Protein AF-A0A3D4UPK6-F1 (afdb_monomer_lite)

pLDDT: mean 84.14, std 11.72, range [46.5, 98.12]

Structure (mmCIF, N/CA/C/O backbone):
data_AF-A0A3D4UPK6-F1
#
_entry.id   AF-A0A3D4UPK6-F1
#
loop_
_atom_site.group_PDB
_atom_site.id
_atom_site.type_symbol
_atom_site.label_atom_id
_atom_site.label_alt_id
_atom_site.label_comp_id
_atom_site.label_asym_id
_atom_site.label_entity_id
_atom_site.label_seq_id
_atom_site.pdbx_PDB_ins_code
_atom_site.Cartn_x
_atom_site.Cartn_y
_atom_site.Cartn_z
_atom_site.occupancy
_atom_site.B_iso_or_equiv
_atom_site.auth_seq_id
_atom_site.auth_comp_id
_atom_site.auth_asym_id
_atom_site.auth_atom_id
_atom_site.pdbx_PDB_model_num
ATOM 1 N N . THR A 1 1 ? -3.592 -9.069 14.289 1.00 54.69 1 THR A N 1
ATOM 2 C CA . THR A 1 1 ? -4.550 -10.196 14.209 1.00 54.69 1 THR A CA 1
ATOM 3 C C . THR A 1 1 ? -4.588 -11.030 15.486 1.00 54.69 1 THR A C 1
ATOM 5 O O . THR A 1 1 ? -5.631 -11.036 16.121 1.00 54.69 1 THR A O 1
ATOM 8 N N . GLU A 1 2 ? -3.478 -11.600 15.969 1.00 52.12 2 GLU A N 1
ATOM 9 C CA . GLU A 1 2 ? -3.464 -12.486 17.161 1.00 52.12 2 GLU A CA 1
ATOM 10 C C . GLU A 1 2 ? -3.964 -11.839 18.476 1.00 52.12 2 GLU A C 1
ATOM 12 O O . GLU A 1 2 ? -4.578 -12.489 19.316 1.00 52.12 2 GLU A O 1
ATOM 17 N N . ARG A 1 3 ? -3.728 -10.533 18.662 1.00 46.69 3 ARG A N 1
ATOM 18 C CA . ARG A 1 3 ? -4.204 -9.780 19.838 1.00 46.69 3 ARG A CA 1
ATOM 19 C C . ARG A 1 3 ? -5.718 -9.538 19.824 1.00 46.69 3 ARG A C 1
ATOM 21 O O . ARG A 1 3 ? -6.322 -9.527 20.887 1.00 46.69 3 ARG A O 1
ATOM 28 N N . VAL A 1 4 ? -6.309 -9.347 18.641 1.00 60.09 4 VAL A N 1
ATOM 29 C CA . VAL A 1 4 ? -7.767 -9.198 18.489 1.00 60.09 4 VAL A CA 1
ATOM 30 C C . VAL A 1 4 ? -8.439 -10.533 18.781 1.00 60.09 4 VAL A C 1
ATOM 32 O O . VAL A 1 4 ? -9.373 -10.569 19.568 1.00 60.09 4 VAL A O 1
ATOM 35 N N . ASP A 1 5 ? -7.891 -11.626 18.251 1.00 65.06 5 ASP A N 1
ATOM 36 C CA . ASP A 1 5 ? -8.425 -12.974 18.474 1.00 65.06 5 ASP A CA 1
ATOM 37 C C . ASP A 1 5 ? -8.419 -13.343 19.966 1.00 65.06 5 ASP A C 1
ATOM 39 O O . ASP A 1 5 ? -9.444 -13.744 20.501 1.00 65.06 5 ASP A O 1
ATOM 43 N N . LYS A 1 6 ? -7.332 -13.045 20.692 1.00 65.19 6 LYS A N 1
ATOM 44 C CA . LYS A 1 6 ? -7.268 -13.237 22.155 1.00 65.19 6 LYS A CA 1
ATOM 45 C C . LYS A 1 6 ? -8.287 -12.402 22.940 1.00 65.19 6 LYS A C 1
ATOM 47 O O . LYS A 1 6 ? -8.731 -12.841 23.996 1.00 65.19 6 LYS A O 1
ATOM 52 N N . LEU A 1 7 ? -8.623 -11.196 22.472 1.00 62.47 7 LEU A N 1
ATOM 53 C CA . LEU A 1 7 ? -9.615 -10.332 23.125 1.00 62.47 7 LEU A CA 1
ATOM 54 C C . LEU A 1 7 ? -11.045 -10.820 22.869 1.00 62.47 7 LEU A C 1
ATOM 56 O O . LEU A 1 7 ? -11.855 -10.819 23.794 1.00 62.47 7 LEU A O 1
ATOM 60 N N . VAL A 1 8 ? -11.333 -11.273 21.645 1.00 67.69 8 VAL A N 1
ATOM 61 C CA . VAL A 1 8 ? -12.623 -11.881 21.284 1.00 67.69 8 VAL A CA 1
ATOM 62 C C . VAL A 1 8 ? -12.829 -13.185 22.058 1.00 67.69 8 VAL A C 1
ATOM 64 O O . VAL A 1 8 ? -13.849 -13.336 22.727 1.00 67.69 8 VAL A O 1
ATOM 67 N N . ASP A 1 9 ? -11.826 -14.066 22.076 1.00 69.88 9 ASP A N 1
ATOM 68 C CA . ASP A 1 9 ? -11.877 -15.335 22.810 1.00 69.88 9 ASP A CA 1
ATOM 69 C C . ASP A 1 9 ? -12.042 -15.116 24.323 1.00 69.88 9 ASP A C 1
ATOM 71 O O . ASP A 1 9 ? -12.761 -15.857 24.993 1.00 69.88 9 ASP A O 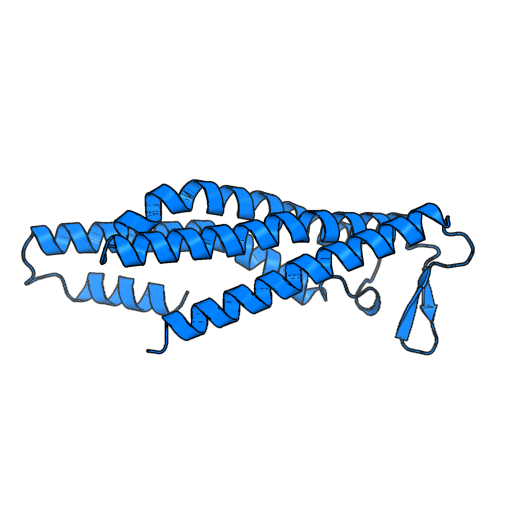1
ATOM 75 N N . ALA A 1 10 ? -11.394 -14.095 24.895 1.00 66.00 10 ALA A N 1
ATOM 76 C CA . ALA A 1 10 ? -11.549 -13.771 26.312 1.00 66.00 10 ALA A CA 1
ATOM 77 C C . ALA A 1 10 ? -12.984 -13.332 26.648 1.00 66.00 10 ALA A C 1
ATOM 79 O O . ALA A 1 10 ? -13.517 -13.763 27.668 1.00 66.00 10 ALA A O 1
ATOM 80 N N . TYR A 1 11 ? -13.623 -12.532 25.785 1.00 65.50 11 TYR A N 1
ATOM 81 C CA . TYR A 1 11 ? -15.013 -12.102 25.961 1.00 65.50 11 TYR A CA 1
ATOM 82 C C . TYR A 1 11 ? -16.003 -13.270 25.879 1.00 65.50 11 TYR A C 1
ATOM 84 O O . TYR A 1 11 ? -16.863 -13.409 26.754 1.00 65.50 11 TYR A O 1
ATOM 92 N N . GLU A 1 12 ? -15.857 -14.130 24.866 1.00 69.00 12 GLU A N 1
ATOM 93 C CA . GLU A 1 12 ? -16.731 -15.294 24.675 1.00 69.00 12 GLU A CA 1
ATOM 94 C C . GLU A 1 12 ? -16.682 -16.256 25.877 1.00 69.00 12 GLU A C 1
ATOM 96 O O . GLU A 1 12 ? -17.670 -16.929 26.165 1.00 69.00 12 GLU A O 1
ATOM 101 N N . ASN A 1 13 ? -15.575 -16.260 26.631 1.00 69.06 13 ASN A N 1
ATOM 102 C CA . ASN A 1 13 ? -15.353 -17.152 27.770 1.00 69.06 13 ASN A CA 1
ATOM 103 C C . ASN A 1 13 ? -15.544 -16.515 29.167 1.00 69.06 13 ASN A C 1
ATOM 105 O O . ASN A 1 13 ? -15.467 -17.245 30.155 1.00 69.06 13 ASN A O 1
ATOM 109 N N . SER A 1 14 ? -15.766 -15.196 29.302 1.00 63.00 14 SER A N 1
ATOM 110 C CA . SER A 1 14 ? -15.771 -14.510 30.616 1.00 63.00 14 SER A CA 1
ATOM 111 C C . SER A 1 14 ? -17.052 -13.742 30.974 1.00 63.00 14 SER A C 1
ATOM 113 O O . SER A 1 14 ? -17.065 -13.015 31.968 1.00 63.00 14 SER A O 1
ATOM 115 N N . SER A 1 15 ? -18.114 -13.825 30.168 1.00 60.31 15 SER A N 1
ATOM 116 C CA . SER A 1 15 ? -19.234 -12.869 30.230 1.00 60.31 15 SER A CA 1
ATOM 117 C C . SER A 1 15 ? -20.378 -13.207 31.203 1.00 60.31 15 SER A C 1
ATOM 119 O O . SER A 1 15 ? -21.313 -12.414 31.308 1.00 60.31 15 SER A O 1
ATOM 121 N N . GLU A 1 16 ? -20.339 -14.325 31.940 1.00 64.06 16 GLU A N 1
ATOM 122 C CA . GLU A 1 16 ? -21.508 -14.789 32.716 1.00 64.06 16 GLU A CA 1
ATOM 123 C C . GLU A 1 16 ? -21.909 -13.852 33.881 1.00 64.06 16 GLU A C 1
ATOM 125 O O . GLU A 1 16 ? -23.104 -13.628 34.082 1.00 64.06 16 GLU A O 1
ATOM 130 N N . ASP A 1 17 ? -20.949 -13.204 34.560 1.00 70.81 17 ASP A N 1
ATOM 131 C CA . ASP A 1 17 ? -21.182 -12.443 35.810 1.00 70.81 17 ASP A CA 1
ATOM 132 C C . ASP A 1 17 ? -21.171 -10.902 35.672 1.00 70.81 17 ASP A C 1
ATOM 134 O O . ASP A 1 17 ? -21.206 -10.172 36.667 1.00 70.81 17 ASP A O 1
ATOM 138 N N . LEU A 1 18 ? -21.104 -10.366 34.452 1.00 73.56 18 LEU A N 1
ATOM 139 C CA . LEU A 1 18 ? -21.010 -8.915 34.239 1.00 73.56 18 LEU A CA 1
ATOM 140 C C . LEU A 1 18 ? -22.381 -8.206 34.310 1.00 73.56 18 LEU A C 1
ATOM 142 O O . LEU A 1 18 ? -23.411 -8.818 34.031 1.00 73.56 18 LEU A O 1
ATOM 146 N N . PRO A 1 19 ? -22.438 -6.900 34.636 1.00 82.44 19 PRO A N 1
ATOM 147 C CA . PRO A 1 19 ? -23.648 -6.098 34.449 1.00 82.44 19 PRO A CA 1
ATOM 148 C C . PRO A 1 19 ? -24.067 -6.060 32.971 1.00 82.44 19 PRO A C 1
ATOM 150 O O . PRO A 1 19 ? -23.214 -5.917 32.098 1.00 82.44 19 PRO A O 1
ATOM 153 N N . GLU A 1 20 ? -25.370 -6.127 32.679 1.00 80.69 20 GLU A N 1
ATOM 154 C CA . GLU A 1 20 ? -25.903 -6.170 31.300 1.00 80.69 20 GLU A CA 1
ATOM 155 C C . GLU A 1 20 ? -25.444 -4.990 30.424 1.00 80.69 20 GLU A C 1
ATOM 157 O O . GLU A 1 20 ? -25.149 -5.163 29.245 1.00 80.69 20 GLU A O 1
ATOM 162 N N . GLU A 1 21 ? -25.302 -3.798 31.007 1.00 76.06 21 GLU A N 1
ATOM 163 C CA . GLU A 1 21 ? -24.787 -2.614 30.307 1.00 76.06 21 GLU A CA 1
ATOM 164 C C . GLU A 1 21 ? -23.318 -2.783 29.885 1.00 76.06 21 GLU A C 1
ATOM 166 O O . GLU A 1 21 ? -22.940 -2.418 28.772 1.00 76.06 21 GLU A O 1
ATOM 171 N N . LEU A 1 22 ? -22.503 -3.421 30.731 1.00 75.25 22 LEU A N 1
ATOM 172 C CA . LEU A 1 22 ? -21.110 -3.731 30.420 1.00 75.25 22 LEU A CA 1
ATOM 173 C C . LEU A 1 22 ? -21.017 -4.840 29.361 1.00 75.25 22 LEU A C 1
ATOM 175 O O . LEU A 1 22 ? -20.180 -4.763 28.466 1.00 75.25 22 LEU A O 1
ATOM 179 N N . LYS A 1 23 ? -21.908 -5.843 29.415 1.00 75.44 23 LYS A N 1
ATOM 180 C CA . LYS A 1 23 ? -21.993 -6.891 28.383 1.00 75.44 23 LYS A CA 1
ATOM 181 C C . LYS A 1 23 ? -22.325 -6.305 27.014 1.00 75.44 23 LYS A C 1
ATOM 183 O O . LYS A 1 23 ? -21.710 -6.714 26.033 1.00 75.44 23 LYS A O 1
ATOM 188 N N . ALA A 1 24 ? -23.262 -5.356 26.955 1.00 79.69 24 ALA A N 1
ATOM 189 C CA . ALA A 1 24 ? -23.647 -4.678 25.721 1.00 79.69 24 ALA A CA 1
ATOM 190 C C . ALA A 1 24 ? -22.503 -3.823 25.149 1.00 79.69 24 ALA A C 1
ATOM 192 O O . ALA A 1 24 ? -22.224 -3.904 23.956 1.00 79.69 24 ALA A O 1
ATOM 193 N N . GLN A 1 25 ? -21.797 -3.064 25.996 1.00 76.81 25 GLN A N 1
ATOM 194 C CA . GLN A 1 25 ? -20.623 -2.285 25.580 1.00 76.81 25 GLN A CA 1
ATOM 195 C C . GLN A 1 25 ? -19.494 -3.179 25.052 1.00 76.81 25 GLN A C 1
ATOM 197 O O . GLN A 1 25 ? -18.933 -2.908 23.995 1.00 76.81 25 GLN A O 1
ATOM 202 N N . MET A 1 26 ? -19.184 -4.271 25.753 1.00 75.94 26 MET A N 1
ATOM 203 C CA . MET A 1 26 ? -18.153 -5.214 25.315 1.00 75.94 26 MET A CA 1
ATOM 204 C C . MET A 1 26 ? -18.546 -5.951 24.028 1.00 75.94 26 MET A C 1
ATOM 206 O O . MET A 1 26 ? -17.685 -6.193 23.186 1.00 75.94 26 MET A O 1
ATOM 210 N N . ALA A 1 27 ? -19.830 -6.281 23.846 1.00 82.62 27 ALA A N 1
ATOM 211 C CA . ALA A 1 27 ? -20.322 -6.873 22.602 1.00 82.62 27 ALA A CA 1
ATOM 212 C C . ALA A 1 27 ? -20.092 -5.933 21.410 1.00 82.62 27 ALA A C 1
ATOM 214 O O . ALA A 1 27 ? -19.589 -6.366 20.374 1.00 82.62 27 ALA A O 1
ATOM 215 N N . ASP A 1 28 ? -20.409 -4.645 21.571 1.00 84.81 28 ASP A N 1
ATOM 216 C CA . ASP A 1 28 ? -20.205 -3.646 20.520 1.00 84.81 28 ASP A CA 1
ATOM 217 C C . ASP A 1 28 ? -18.716 -3.442 20.199 1.00 84.81 28 ASP A C 1
ATOM 219 O O . ASP A 1 28 ? -18.331 -3.413 19.031 1.00 84.81 28 ASP A O 1
ATOM 223 N N . GLN A 1 29 ? -17.852 -3.424 21.221 1.00 83.25 29 GLN A N 1
ATOM 224 C CA . GLN A 1 29 ? -16.396 -3.387 21.040 1.00 83.25 29 GLN A CA 1
ATOM 225 C C . G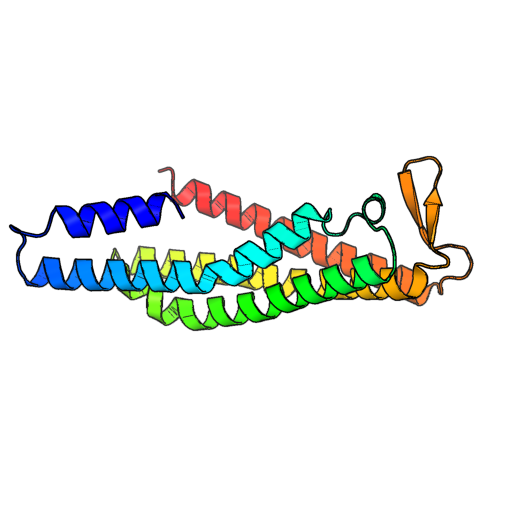LN A 1 29 ? -15.871 -4.605 20.269 1.00 83.25 29 GLN A C 1
ATOM 227 O O . GLN A 1 29 ? -15.000 -4.471 19.408 1.00 83.25 29 GLN A O 1
ATOM 232 N N . VAL A 1 30 ? -16.384 -5.801 20.566 1.00 82.94 30 VAL A N 1
ATOM 233 C CA . VAL A 1 30 ? -16.004 -7.038 19.871 1.00 82.94 30 VAL A CA 1
ATOM 234 C C . VAL A 1 30 ? -16.425 -6.998 18.404 1.00 82.94 30 VAL A C 1
ATOM 236 O O . VAL A 1 30 ? -15.621 -7.349 17.537 1.00 82.94 30 VAL A O 1
ATOM 239 N N . GLU A 1 31 ? -17.640 -6.542 18.102 1.00 88.12 31 GLU A N 1
ATOM 240 C CA . GLU A 1 31 ? -18.094 -6.382 16.717 1.00 88.12 31 GLU A CA 1
ATOM 241 C C . GLU A 1 31 ? -17.276 -5.319 15.971 1.00 88.12 31 GLU A C 1
ATOM 243 O O . GLU A 1 31 ? -16.785 -5.589 14.876 1.00 88.12 31 GLU A O 1
ATOM 248 N N . ALA A 1 32 ? -16.986 -4.176 16.596 1.00 86.44 32 ALA A N 1
ATOM 249 C CA . ALA A 1 32 ? -16.106 -3.153 16.030 1.00 86.44 32 ALA A CA 1
ATOM 250 C C . ALA A 1 32 ? -14.698 -3.698 15.705 1.00 86.44 32 ALA A C 1
ATOM 252 O O . ALA A 1 32 ? -14.142 -3.436 14.635 1.00 86.44 32 ALA A O 1
ATOM 253 N N . LEU A 1 33 ? -14.117 -4.522 16.584 1.00 83.25 33 LEU A N 1
ATOM 254 C CA . LEU A 1 33 ? -12.829 -5.175 16.326 1.00 83.25 33 LEU A CA 1
ATOM 255 C C . LEU A 1 33 ? -12.894 -6.184 15.168 1.00 83.25 33 LEU A C 1
ATOM 257 O O . LEU A 1 33 ? -11.946 -6.275 14.378 1.00 83.25 33 LEU A O 1
ATOM 261 N N . LYS A 1 34 ? -13.991 -6.943 15.051 1.00 86.62 34 LYS A N 1
ATOM 262 C CA . LYS A 1 34 ? -14.220 -7.865 13.926 1.00 86.62 34 LYS A CA 1
ATOM 263 C C . LYS A 1 34 ? -14.355 -7.104 12.609 1.00 86.62 34 LYS A C 1
ATOM 265 O O . LYS A 1 34 ? -13.761 -7.526 11.617 1.00 86.62 34 LYS A O 1
ATOM 270 N N . GLU A 1 35 ? -15.065 -5.979 12.607 1.00 90.31 35 GLU A N 1
ATOM 271 C CA . GLU A 1 35 ? -15.211 -5.102 11.443 1.00 90.31 35 GLU A CA 1
ATOM 272 C C . GLU A 1 35 ? -13.856 -4.549 10.988 1.00 90.31 35 GLU A C 1
ATOM 274 O O . GLU A 1 35 ? -13.501 -4.715 9.821 1.00 90.31 35 GLU A O 1
ATOM 279 N N . ILE A 1 36 ? -13.037 -4.013 11.906 1.00 85.69 36 ILE A N 1
ATOM 280 C CA . ILE A 1 36 ? -11.670 -3.552 11.592 1.00 85.69 36 ILE A CA 1
ATOM 281 C C . ILE A 1 36 ? -10.844 -4.681 10.978 1.00 85.69 36 ILE A C 1
ATOM 283 O O . ILE A 1 36 ? -10.190 -4.488 9.953 1.00 85.69 36 ILE A O 1
ATOM 287 N N . LYS A 1 37 ? -10.871 -5.876 11.583 1.00 84.50 37 LYS A N 1
ATOM 288 C CA . LYS A 1 37 ? -10.126 -7.035 11.071 1.00 84.50 37 LYS A CA 1
ATOM 289 C C . LYS A 1 37 ? -10.602 -7.430 9.674 1.00 84.50 37 LYS A C 1
ATOM 291 O O . LYS A 1 37 ? -9.778 -7.764 8.826 1.00 84.50 37 LYS A O 1
ATOM 296 N N . SER A 1 38 ? -11.910 -7.413 9.439 1.00 91.50 38 SER A N 1
ATOM 297 C CA . SER A 1 38 ? -12.493 -7.741 8.140 1.00 91.50 38 SER A CA 1
ATOM 298 C C . SER A 1 38 ? -12.095 -6.724 7.071 1.00 91.50 38 SER A C 1
ATOM 300 O O . SER A 1 38 ? -11.723 -7.129 5.975 1.00 91.50 38 SER A O 1
ATOM 302 N N . LEU A 1 39 ? -12.128 -5.430 7.398 1.00 91.25 39 LEU A N 1
ATOM 303 C CA . LEU A 1 39 ? -11.767 -4.336 6.492 1.00 91.25 39 LEU A CA 1
ATOM 304 C C . LEU A 1 39 ? -10.270 -4.299 6.176 1.00 91.25 39 LEU A C 1
ATOM 306 O O . LEU A 1 39 ? -9.886 -4.068 5.039 1.00 91.25 39 LEU A O 1
ATOM 310 N N . ALA A 1 40 ? -9.410 -4.561 7.161 1.00 88.94 40 ALA A N 1
ATOM 311 C CA . ALA A 1 40 ? -7.961 -4.519 6.964 1.00 88.94 40 ALA A CA 1
ATOM 312 C C . ALA A 1 40 ? -7.411 -5.744 6.210 1.00 88.94 40 ALA A C 1
ATOM 314 O O . ALA A 1 40 ? -6.319 -5.687 5.645 1.00 88.94 40 ALA A O 1
ATOM 315 N N . ARG A 1 41 ? -8.136 -6.870 6.203 1.00 92.25 41 ARG A N 1
ATOM 316 C CA . ARG A 1 41 ? -7.629 -8.146 5.678 1.00 92.25 41 ARG A CA 1
ATOM 317 C C . ARG A 1 41 ? -7.323 -8.129 4.171 1.00 92.25 41 ARG A C 1
ATOM 319 O O . ARG A 1 41 ? -6.265 -8.643 3.812 1.00 92.25 41 ARG A O 1
ATOM 326 N N . PRO A 1 42 ? -8.180 -7.596 3.279 1.00 94.88 42 PRO A N 1
ATOM 327 C CA . PRO A 1 42 ? -7.855 -7.501 1.856 1.00 94.88 42 PRO A CA 1
ATOM 328 C C . PRO A 1 42 ? -6.596 -6.664 1.597 1.00 94.88 42 PRO A C 1
ATOM 330 O O . PRO A 1 42 ? -5.716 -7.107 0.858 1.00 94.88 42 PRO A O 1
ATOM 333 N N . TYR A 1 43 ? -6.469 -5.521 2.282 1.00 93.88 43 TYR A N 1
ATOM 334 C CA . TYR A 1 43 ? -5.274 -4.678 2.235 1.00 93.88 43 TYR A CA 1
ATOM 335 C C . TYR A 1 43 ? -4.023 -5.461 2.674 1.00 93.88 43 TYR A C 1
ATOM 337 O O . TYR A 1 43 ? -3.030 -5.499 1.953 1.00 93.88 43 TYR A O 1
ATOM 345 N N . GLU A 1 44 ? -4.077 -6.149 3.822 1.00 93.88 44 GLU A N 1
ATOM 346 C CA . GLU A 1 44 ? -2.960 -6.951 4.348 1.00 93.88 44 GLU A CA 1
ATOM 347 C C . GLU A 1 44 ? -2.543 -8.066 3.374 1.00 93.88 44 GLU A C 1
ATOM 349 O O . GLU A 1 44 ? -1.353 -8.287 3.147 1.00 93.88 44 GLU A O 1
ATOM 354 N N . ILE A 1 45 ? -3.511 -8.756 2.762 1.00 96.06 45 ILE A N 1
ATOM 355 C CA . ILE A 1 45 ? -3.246 -9.799 1.761 1.00 96.06 45 ILE A CA 1
ATOM 356 C C . ILE A 1 45 ? -2.541 -9.205 0.538 1.00 96.06 45 ILE A C 1
ATOM 358 O O . ILE A 1 45 ? -1.532 -9.759 0.099 1.00 96.06 45 ILE A O 1
ATOM 362 N N . ALA A 1 46 ? -3.043 -8.089 0.002 1.00 96.88 46 ALA A N 1
ATOM 363 C CA . ALA A 1 46 ? -2.453 -7.436 -1.162 1.00 96.88 46 ALA A CA 1
ATOM 364 C C . ALA A 1 46 ? -1.035 -6.919 -0.867 1.00 96.88 46 ALA A C 1
ATOM 366 O O . ALA A 1 46 ? -0.126 -7.132 -1.669 1.00 96.88 46 ALA A O 1
ATOM 367 N N . TYR A 1 47 ? -0.821 -6.319 0.306 1.00 95.81 47 TYR A N 1
ATOM 368 C CA . TYR A 1 47 ? 0.481 -5.799 0.729 1.00 95.81 47 TYR A CA 1
ATOM 369 C C . TYR A 1 47 ? 1.509 -6.923 0.901 1.00 95.81 47 TYR A C 1
ATOM 371 O O . TYR A 1 47 ? 2.632 -6.841 0.399 1.00 95.81 47 TYR A O 1
ATOM 379 N N . ASN A 1 48 ? 1.117 -8.016 1.559 1.00 96.31 48 ASN A N 1
ATOM 380 C CA . ASN A 1 48 ? 1.978 -9.184 1.729 1.00 96.31 48 ASN A CA 1
ATOM 381 C C . ASN A 1 48 ? 2.305 -9.847 0.385 1.00 96.31 48 ASN A C 1
ATOM 383 O O . ASN A 1 48 ? 3.446 -10.238 0.160 1.00 96.31 48 ASN A O 1
ATOM 387 N N . ALA A 1 49 ? 1.338 -9.947 -0.530 1.00 97.38 49 ALA A N 1
ATOM 388 C CA . ALA A 1 49 ? 1.594 -10.464 -1.871 1.00 97.38 49 ALA A CA 1
ATOM 389 C C . ALA A 1 49 ? 2.565 -9.558 -2.648 1.00 97.38 49 ALA A C 1
ATOM 391 O O . ALA A 1 49 ? 3.509 -10.051 -3.259 1.00 97.38 49 ALA A O 1
ATOM 392 N N . PHE A 1 50 ? 2.380 -8.238 -2.577 1.00 97.25 50 PHE A N 1
ATOM 393 C CA . PHE A 1 50 ? 3.250 -7.266 -3.239 1.00 97.25 50 PHE A CA 1
ATOM 394 C C . PHE A 1 50 ? 4.692 -7.334 -2.715 1.00 97.25 50 PHE A C 1
ATOM 396 O O . PHE A 1 50 ? 5.641 -7.400 -3.496 1.00 97.25 50 PHE A O 1
ATOM 403 N N . THR A 1 51 ? 4.869 -7.393 -1.394 1.00 95.06 51 THR A N 1
ATOM 404 C CA . THR A 1 51 ? 6.194 -7.514 -0.761 1.00 95.06 51 THR A CA 1
ATOM 405 C C . THR A 1 51 ? 6.856 -8.867 -1.019 1.00 95.06 51 THR A C 1
ATOM 407 O O . THR A 1 51 ? 8.063 -8.909 -1.237 1.00 95.06 51 THR A O 1
ATOM 410 N N . GLN A 1 52 ? 6.097 -9.966 -1.087 1.00 95.62 52 GLN A N 1
ATOM 411 C CA . GLN A 1 52 ? 6.622 -11.290 -1.457 1.00 95.62 52 GLN A CA 1
ATOM 412 C C . GLN A 1 52 ? 7.145 -11.358 -2.893 1.00 95.62 52 GLN A C 1
ATOM 414 O O . GLN A 1 52 ? 8.043 -12.151 -3.174 1.00 95.62 52 GLN A O 1
ATOM 419 N N . LEU A 1 53 ? 6.605 -10.535 -3.794 1.00 94.62 53 LEU A N 1
ATOM 420 C CA . LEU A 1 53 ? 7.145 -10.389 -5.143 1.00 94.62 53 LEU A CA 1
ATOM 421 C C . LEU A 1 53 ? 8.434 -9.547 -5.164 1.00 94.62 53 LEU A C 1
ATOM 423 O O . LEU A 1 53 ? 9.154 -9.588 -6.151 1.00 94.62 53 LEU A O 1
ATOM 427 N N . GLY A 1 54 ? 8.772 -8.833 -4.085 1.00 92.38 54 GLY A N 1
ATOM 428 C CA . GLY A 1 54 ? 9.912 -7.909 -4.022 1.00 92.38 54 GLY A CA 1
ATOM 429 C C . GLY A 1 54 ? 9.523 -6.435 -4.171 1.00 92.38 54 GLY A C 1
ATOM 430 O O . GLY A 1 54 ? 10.379 -5.563 -4.279 1.00 92.38 54 GLY A O 1
ATOM 431 N N . GLY A 1 55 ? 8.224 -6.129 -4.161 1.00 93.12 55 GLY A N 1
ATOM 432 C CA . GLY A 1 55 ? 7.717 -4.763 -4.182 1.00 93.12 55 GLY A CA 1
ATOM 433 C C . GLY A 1 55 ? 8.057 -4.012 -5.471 1.00 93.12 55 GLY A C 1
ATOM 434 O O . GLY A 1 55 ? 7.681 -4.448 -6.559 1.00 93.12 55 GLY A O 1
ATOM 435 N N . LEU A 1 56 ? 8.739 -2.872 -5.345 1.00 91.25 56 LEU A N 1
ATOM 436 C CA . LEU A 1 56 ? 9.183 -2.060 -6.484 1.00 91.25 56 LEU A CA 1
ATOM 437 C C . LEU A 1 56 ? 10.578 -2.415 -7.001 1.00 91.25 56 LEU A C 1
ATOM 439 O O . LEU A 1 56 ? 10.998 -1.809 -7.978 1.00 91.25 56 LEU A O 1
ATOM 443 N N . ASP A 1 57 ? 11.292 -3.349 -6.371 1.00 89.56 57 ASP A N 1
ATOM 444 C CA . ASP A 1 57 ? 12.665 -3.673 -6.756 1.00 89.56 57 ASP A CA 1
ATOM 445 C C . ASP A 1 57 ? 12.708 -4.278 -8.174 1.00 89.56 57 ASP A C 1
ATOM 447 O O . ASP A 1 57 ? 12.237 -5.412 -8.357 1.00 89.56 57 ASP A O 1
ATOM 451 N N . PRO A 1 58 ? 13.272 -3.572 -9.175 1.00 86.88 58 PRO A N 1
ATOM 452 C CA . PRO A 1 58 ? 13.334 -4.072 -10.544 1.00 86.88 58 PRO A CA 1
ATOM 453 C C . PRO A 1 58 ? 14.139 -5.369 -10.670 1.00 86.88 58 PRO A C 1
ATOM 455 O O . PRO A 1 58 ? 13.820 -6.192 -11.525 1.00 86.88 58 PRO A O 1
ATOM 458 N N . ALA A 1 59 ? 15.113 -5.616 -9.783 1.00 86.81 59 ALA A N 1
ATOM 459 C CA . ALA A 1 59 ? 15.908 -6.846 -9.779 1.00 86.81 59 ALA A CA 1
ATOM 460 C C . ALA A 1 59 ? 15.066 -8.100 -9.479 1.00 86.81 59 ALA A C 1
ATOM 462 O O . ALA A 1 59 ? 15.464 -9.224 -9.788 1.00 86.81 59 ALA A O 1
ATOM 463 N N . THR A 1 60 ? 13.890 -7.919 -8.870 1.00 90.31 60 THR A N 1
ATOM 464 C CA . THR A 1 60 ? 12.960 -9.007 -8.530 1.00 90.31 60 THR A CA 1
ATOM 465 C C . THR A 1 60 ? 11.918 -9.269 -9.613 1.00 90.31 60 THR A C 1
ATOM 467 O O . THR A 1 60 ? 11.183 -10.258 -9.523 1.00 90.31 60 THR A O 1
ATOM 470 N N . MET A 1 61 ? 11.838 -8.397 -10.621 1.00 90.94 61 MET A N 1
ATOM 471 C CA . MET A 1 61 ? 10.840 -8.476 -11.680 1.00 90.94 61 MET A CA 1
ATOM 472 C C . MET A 1 61 ? 11.250 -9.508 -12.730 1.00 90.94 61 MET A C 1
ATOM 474 O O . MET A 1 61 ? 12.406 -9.575 -13.142 1.00 90.94 61 MET A O 1
ATOM 478 N N . LYS A 1 62 ? 10.304 -10.353 -13.146 1.00 90.38 62 LYS A N 1
ATOM 479 C CA . LYS A 1 62 ? 10.599 -11.475 -14.062 1.00 90.38 62 LYS A CA 1
ATOM 480 C C . LYS A 1 62 ? 10.263 -11.169 -15.510 1.00 90.38 62 LYS A C 1
ATOM 482 O O . LYS A 1 62 ? 11.007 -11.538 -16.415 1.00 90.3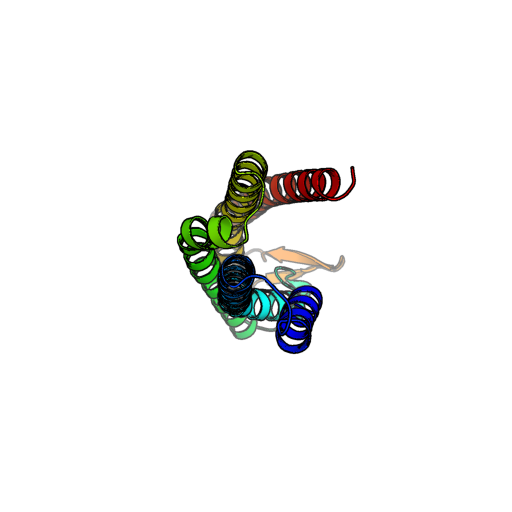8 62 LYS A O 1
ATOM 487 N N . ASP A 1 63 ? 9.105 -10.564 -15.718 1.00 90.00 63 ASP A N 1
ATOM 488 C CA . ASP A 1 63 ? 8.544 -10.265 -17.023 1.00 90.00 63 ASP A CA 1
ATOM 489 C C . ASP A 1 63 ? 7.445 -9.196 -16.905 1.00 90.00 63 ASP A C 1
ATOM 491 O O . ASP A 1 63 ? 7.064 -8.768 -15.814 1.00 90.00 63 ASP A O 1
ATOM 495 N N . GLU A 1 64 ? 6.907 -8.770 -18.048 1.00 91.69 64 GLU A N 1
ATOM 496 C CA . GLU A 1 64 ? 5.827 -7.784 -18.114 1.00 91.69 64 GLU A CA 1
ATOM 497 C C . GLU A 1 64 ? 4.555 -8.232 -17.359 1.00 91.69 64 GLU A C 1
ATOM 499 O O . GLU A 1 64 ? 3.810 -7.395 -16.840 1.00 91.69 64 GLU A O 1
ATOM 504 N N . ALA A 1 65 ? 4.293 -9.543 -17.277 1.00 94.88 65 ALA A N 1
ATOM 505 C CA . ALA A 1 65 ? 3.125 -10.078 -16.583 1.00 94.88 65 ALA A CA 1
ATOM 506 C C . ALA A 1 65 ? 3.278 -9.982 -15.057 1.00 94.88 65 ALA A C 1
ATOM 508 O O . ALA A 1 65 ? 2.308 -9.650 -14.376 1.00 94.88 65 ALA A O 1
ATOM 509 N N . ASP A 1 66 ? 4.485 -10.191 -14.525 1.00 95.69 66 ASP A N 1
ATOM 510 C CA . ASP A 1 66 ? 4.816 -9.930 -13.119 1.00 95.69 66 ASP A CA 1
ATOM 511 C C . ASP A 1 66 ? 4.638 -8.442 -12.771 1.00 95.69 66 ASP A C 1
ATOM 513 O O . ASP A 1 66 ? 4.003 -8.101 -11.771 1.00 95.69 66 ASP A O 1
ATOM 517 N N . ILE A 1 67 ? 5.092 -7.529 -13.638 1.00 94.44 67 ILE A N 1
ATOM 518 C CA . ILE A 1 67 ? 4.880 -6.087 -13.426 1.00 94.44 67 ILE A CA 1
ATOM 519 C C . ILE A 1 67 ? 3.384 -5.748 -13.447 1.00 94.44 67 ILE A C 1
ATOM 521 O O . ILE A 1 67 ? 2.908 -4.999 -12.592 1.00 94.44 67 ILE A O 1
ATOM 525 N N . GLN A 1 68 ? 2.610 -6.338 -14.365 1.00 97.06 68 GLN A N 1
ATOM 526 C CA . GLN A 1 68 ? 1.156 -6.166 -14.376 1.00 97.06 68 GLN A CA 1
ATOM 527 C C . GLN A 1 68 ? 0.507 -6.682 -13.084 1.00 97.06 68 GLN A C 1
ATOM 529 O O . GLN A 1 68 ? -0.333 -5.989 -12.513 1.00 97.06 68 GLN A O 1
ATOM 534 N N . GLN A 1 69 ? 0.922 -7.846 -12.580 1.00 97.62 69 GLN A N 1
ATOM 535 C CA . GLN A 1 69 ? 0.429 -8.373 -11.308 1.00 97.62 69 GLN A CA 1
ATOM 536 C C . GLN A 1 69 ? 0.702 -7.399 -10.150 1.00 97.62 69 GLN A C 1
ATOM 538 O O . GLN A 1 69 ? -0.163 -7.186 -9.300 1.00 97.62 69 GLN A O 1
ATOM 543 N N . ARG A 1 70 ? 1.878 -6.764 -10.118 1.00 98.12 70 ARG A N 1
ATOM 544 C CA . ARG A 1 70 ? 2.215 -5.744 -9.112 1.00 98.12 70 ARG A CA 1
ATOM 545 C C . ARG A 1 70 ? 1.345 -4.494 -9.243 1.00 98.12 70 ARG A C 1
ATOM 547 O O . ARG A 1 70 ? 0.882 -3.986 -8.225 1.00 98.12 70 ARG A O 1
ATOM 554 N N . ILE A 1 71 ? 1.064 -4.036 -10.466 1.00 97.69 71 ILE A N 1
ATOM 555 C CA . ILE A 1 71 ? 0.132 -2.922 -10.726 1.00 97.69 71 ILE A CA 1
ATOM 556 C C . ILE A 1 71 ? -1.264 -3.245 -10.179 1.00 97.69 71 ILE A C 1
ATOM 558 O O . ILE A 1 71 ? -1.890 -2.388 -9.549 1.00 97.69 71 ILE A O 1
ATOM 562 N N . ASP A 1 72 ? -1.746 -4.471 -10.383 1.00 98.00 72 ASP A N 1
ATOM 563 C CA . ASP A 1 72 ? -3.062 -4.907 -9.905 1.00 98.00 72 ASP A CA 1
ATOM 564 C C . ASP A 1 72 ? -3.111 -4.957 -8.366 1.00 98.00 72 ASP A C 1
ATOM 566 O O . ASP A 1 72 ? -4.092 -4.526 -7.750 1.00 98.00 72 ASP A O 1
ATOM 570 N N . LEU A 1 73 ? -2.026 -5.408 -7.727 1.00 98.12 73 LEU A N 1
ATOM 571 C CA . LEU A 1 73 ? -1.884 -5.401 -6.268 1.00 98.12 73 LEU A CA 1
ATOM 572 C C . LEU A 1 73 ? -1.859 -3.977 -5.702 1.00 98.12 73 LEU A C 1
ATOM 574 O O . LEU A 1 73 ? -2.600 -3.691 -4.765 1.00 98.12 73 LEU A O 1
ATOM 578 N N . VAL A 1 74 ? -1.080 -3.061 -6.287 1.00 97.38 74 VAL A N 1
ATOM 579 C CA . VAL A 1 74 ? -1.060 -1.649 -5.859 1.00 97.38 74 VAL A CA 1
ATOM 580 C C . VAL A 1 74 ? -2.424 -0.991 -6.077 1.00 97.38 74 VAL A C 1
ATOM 582 O O . VAL A 1 74 ? -2.904 -0.265 -5.212 1.00 97.38 74 VAL A O 1
ATOM 585 N N . SER A 1 75 ? -3.106 -1.297 -7.182 1.00 97.25 75 SER A N 1
ATOM 586 C CA . SER A 1 75 ? -4.466 -0.802 -7.434 1.00 97.25 75 SER A CA 1
ATOM 587 C C . SER A 1 75 ? -5.459 -1.312 -6.384 1.00 97.25 75 SER A C 1
ATOM 589 O O . SER A 1 75 ? -6.322 -0.560 -5.937 1.00 97.25 75 SER A O 1
ATOM 591 N N . THR A 1 76 ? -5.301 -2.562 -5.937 1.00 97.25 76 THR A N 1
ATOM 592 C CA . THR A 1 76 ? -6.069 -3.115 -4.814 1.00 97.25 76 THR A CA 1
ATOM 593 C C . THR A 1 76 ? -5.771 -2.345 -3.528 1.00 97.25 76 THR A C 1
ATOM 595 O O . THR A 1 76 ? -6.700 -1.911 -2.859 1.00 97.25 76 THR A O 1
ATOM 598 N N . LEU A 1 77 ? -4.497 -2.089 -3.211 1.00 96.94 77 LEU A N 1
ATOM 599 C CA . LEU A 1 77 ? -4.117 -1.310 -2.026 1.00 96.94 77 LEU A CA 1
ATOM 600 C C . LEU A 1 77 ? -4.743 0.088 -2.018 1.00 96.94 77 LEU A C 1
ATOM 602 O O . LEU A 1 77 ? -5.211 0.521 -0.970 1.00 96.94 77 LEU A O 1
ATOM 606 N N . ILE A 1 78 ? -4.798 0.767 -3.169 1.00 96.00 78 ILE A N 1
ATOM 607 C CA . ILE A 1 78 ? -5.450 2.080 -3.300 1.00 96.00 78 ILE A CA 1
ATOM 608 C C . ILE A 1 78 ? -6.931 1.973 -2.924 1.00 96.00 78 ILE A C 1
ATOM 610 O O . ILE A 1 78 ? -7.404 2.728 -2.080 1.00 96.00 78 ILE A O 1
ATOM 614 N N . VAL A 1 79 ? -7.659 1.020 -3.514 1.00 96.25 79 VAL A N 1
ATOM 615 C CA . VAL A 1 79 ? -9.097 0.843 -3.253 1.00 96.25 79 VAL A CA 1
ATOM 616 C C . VAL A 1 79 ? -9.357 0.492 -1.790 1.00 96.25 79 VAL A C 1
ATOM 618 O O . VAL A 1 79 ? -10.213 1.102 -1.151 1.00 96.25 79 VAL A O 1
ATOM 621 N N . GLU A 1 80 ? -8.607 -0.458 -1.238 1.00 9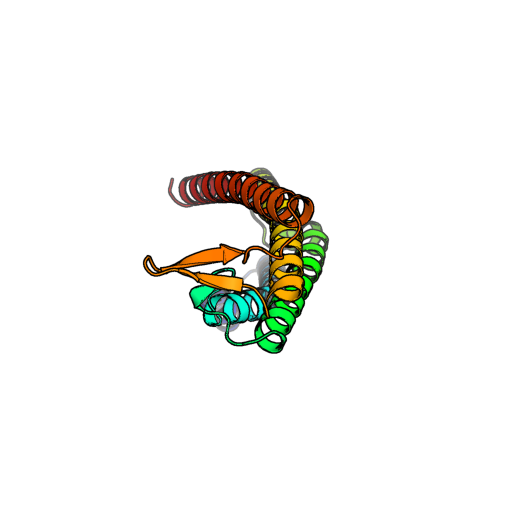5.31 80 GLU A N 1
ATOM 622 C CA . GLU A 1 80 ? -8.793 -0.893 0.146 1.00 95.31 80 GLU A CA 1
ATOM 623 C C . GLU A 1 80 ? -8.417 0.211 1.146 1.00 95.31 80 GLU A C 1
ATOM 625 O O . GLU A 1 80 ? -9.067 0.353 2.180 1.00 95.31 80 GLU A O 1
ATOM 630 N N . ASN A 1 81 ? -7.425 1.052 0.831 1.00 94.38 81 ASN A N 1
ATOM 631 C CA . ASN A 1 81 ? -7.080 2.219 1.644 1.00 94.38 81 ASN A CA 1
ATOM 632 C C . ASN A 1 81 ? -8.256 3.202 1.776 1.00 94.38 81 ASN A C 1
ATOM 634 O O . ASN A 1 81 ? -8.523 3.693 2.874 1.00 94.38 81 ASN A O 1
ATOM 638 N N . GLU A 1 82 ? -8.990 3.443 0.685 1.00 93.75 82 GLU A N 1
ATOM 639 C CA . GLU A 1 82 ? -10.184 4.297 0.692 1.00 93.75 82 GLU A CA 1
ATOM 640 C C . GLU A 1 82 ? -11.337 3.688 1.495 1.00 93.75 82 GLU A C 1
ATOM 642 O O . GLU A 1 82 ? -12.002 4.390 2.260 1.00 93.75 82 GLU A O 1
ATOM 647 N N . LEU A 1 83 ? -11.568 2.378 1.353 1.00 92.56 83 LEU A N 1
ATOM 648 C CA . LEU A 1 83 ? -12.614 1.675 2.102 1.00 92.56 83 LEU A CA 1
ATOM 649 C C . LEU A 1 83 ? -12.350 1.716 3.609 1.00 92.56 83 LEU A C 1
ATOM 651 O O . LEU A 1 83 ? -13.269 1.937 4.400 1.00 92.56 83 LEU A O 1
ATOM 655 N N . ILE A 1 84 ? -11.088 1.542 4.001 1.00 90.44 84 ILE A N 1
ATOM 656 C CA . ILE A 1 84 ? -10.653 1.642 5.392 1.00 90.44 84 ILE A CA 1
ATOM 657 C C . ILE A 1 84 ? -10.877 3.067 5.919 1.00 90.44 84 ILE A C 1
ATOM 659 O O . ILE A 1 84 ? -11.525 3.234 6.952 1.00 90.44 84 ILE A O 1
ATOM 663 N N . ASP A 1 85 ? -10.398 4.100 5.219 1.00 89.12 85 ASP A N 1
ATOM 664 C CA . ASP A 1 85 ? -10.547 5.495 5.666 1.00 89.12 85 ASP A CA 1
ATOM 665 C C . ASP A 1 85 ? -12.018 5.911 5.829 1.00 89.12 85 ASP A C 1
ATOM 667 O O . ASP A 1 85 ? -12.368 6.594 6.793 1.00 89.12 85 ASP A O 1
ATOM 671 N N . ALA A 1 86 ? -12.900 5.441 4.941 1.00 90.00 86 ALA A N 1
ATOM 672 C CA . ALA A 1 86 ? -14.331 5.724 5.014 1.00 90.00 86 ALA A CA 1
ATOM 673 C C . ALA A 1 86 ? -15.023 5.072 6.226 1.00 90.00 86 ALA A C 1
ATOM 675 O O . ALA A 1 86 ? -15.964 5.647 6.773 1.00 90.00 86 ALA A O 1
ATOM 676 N N . ALA A 1 87 ? -14.568 3.891 6.655 1.00 89.12 87 ALA A N 1
ATOM 677 C CA . ALA A 1 87 ? -15.205 3.121 7.724 1.00 89.12 87 ALA A CA 1
ATOM 678 C C . ALA A 1 87 ? -14.722 3.512 9.134 1.00 89.12 87 ALA A C 1
ATOM 680 O O . ALA A 1 87 ? -15.477 3.458 10.106 1.00 89.12 87 ALA A O 1
ATOM 681 N N . PHE A 1 88 ? -13.464 3.936 9.271 1.00 85.75 88 PHE A N 1
ATOM 682 C CA . PHE A 1 88 ? -12.848 4.215 10.573 1.00 85.75 88 PHE A CA 1
ATOM 683 C C . PHE A 1 88 ? -13.565 5.267 11.451 1.00 85.75 88 PHE A C 1
ATOM 685 O O . PHE A 1 88 ? -13.614 5.058 12.668 1.00 85.75 88 PHE A O 1
ATOM 692 N N . PRO A 1 89 ? -14.150 6.358 10.907 1.00 86.56 89 PRO A N 1
ATOM 693 C CA . PRO A 1 89 ? -14.919 7.325 11.696 1.00 86.56 89 PRO A CA 1
ATOM 694 C C . PRO A 1 89 ? -16.123 6.727 12.435 1.00 86.56 89 PRO A C 1
ATOM 696 O O . PRO A 1 89 ? -16.495 7.241 13.487 1.00 86.56 89 PRO A O 1
ATOM 699 N N . GLU A 1 90 ? -16.722 5.660 11.902 1.00 87.88 90 GLU A N 1
ATOM 700 C CA . GLU A 1 90 ? -17.860 4.968 12.515 1.00 87.88 90 GLU A CA 1
ATOM 701 C C . GLU A 1 90 ? -17.405 3.897 13.516 1.00 87.88 90 GLU A C 1
ATOM 703 O O . GLU A 1 90 ? -18.019 3.726 14.570 1.00 87.88 90 GLU A O 1
ATOM 708 N N . ILE A 1 91 ? -16.302 3.202 13.220 1.00 87.00 91 ILE A N 1
ATOM 709 C CA . ILE A 1 91 ? -15.877 2.039 14.006 1.00 87.00 91 ILE A CA 1
ATOM 710 C C . ILE A 1 91 ? -15.067 2.426 15.251 1.00 87.00 91 ILE A C 1
ATOM 712 O O . ILE A 1 91 ? -15.264 1.839 16.315 1.00 87.00 91 ILE A O 1
ATOM 716 N N . LEU A 1 92 ? -14.173 3.420 15.169 1.00 82.25 92 LEU A N 1
ATOM 717 C CA . LEU A 1 92 ? -13.302 3.773 16.302 1.00 82.25 92 LEU A CA 1
ATOM 718 C C . LEU A 1 92 ? -14.051 4.213 17.575 1.00 82.25 92 LEU A C 1
ATOM 720 O O . LEU A 1 92 ? -13.656 3.767 18.652 1.00 82.25 92 LEU A O 1
ATOM 724 N N . PRO A 1 93 ? -15.140 5.007 17.514 1.00 84.31 93 PRO A N 1
ATOM 725 C CA . PRO A 1 93 ? -15.906 5.364 18.711 1.00 84.31 93 PRO A CA 1
ATOM 726 C C . PRO A 1 93 ? -16.472 4.155 19.472 1.00 84.31 93 PRO A C 1
ATOM 728 O O . PRO A 1 93 ? -16.590 4.197 20.697 1.00 84.31 93 PRO A O 1
ATOM 731 N N . ARG A 1 94 ? -16.783 3.066 18.758 1.00 86.38 94 ARG A N 1
ATOM 732 C CA . ARG A 1 94 ? -17.356 1.830 19.318 1.00 86.38 94 ARG A CA 1
ATOM 733 C C . ARG A 1 94 ? -16.335 0.992 20.083 1.00 86.38 94 ARG A C 1
ATOM 735 O O . ARG A 1 94 ? -16.713 0.183 20.922 1.00 86.38 94 ARG A O 1
ATOM 742 N N . LEU A 1 95 ? -15.035 1.222 19.872 1.00 79.12 95 LEU A N 1
ATOM 743 C CA . LEU A 1 95 ? -13.980 0.598 20.679 1.00 79.12 95 LEU A CA 1
ATOM 744 C C . LEU A 1 95 ? -13.941 1.136 22.120 1.00 79.12 95 LEU A C 1
ATOM 746 O O . LEU A 1 95 ? -13.316 0.526 22.988 1.00 79.12 95 LEU A O 1
ATOM 750 N N . GLY A 1 96 ? -14.656 2.229 22.404 1.00 72.12 96 GLY A N 1
ATOM 751 C CA . GLY A 1 96 ? -14.683 2.874 23.710 1.00 72.12 96 GLY A CA 1
ATOM 752 C C . GLY A 1 96 ? -13.350 3.533 24.082 1.00 72.12 96 GLY A C 1
ATOM 753 O O . GLY A 1 96 ? -12.370 3.491 23.342 1.00 72.12 96 GLY A O 1
ATOM 754 N N . GLY A 1 97 ? -13.320 4.178 25.249 1.00 70.94 97 GLY A N 1
ATOM 755 C CA . GLY A 1 97 ? -12.161 4.931 25.736 1.00 70.94 97 GLY A CA 1
ATOM 756 C C . GLY A 1 97 ? -12.470 6.406 25.979 1.00 70.94 97 GLY A C 1
ATOM 757 O O . GLY A 1 97 ? -13.593 6.866 25.787 1.00 70.94 97 GLY A O 1
ATOM 758 N N . ASP A 1 98 ? -11.462 7.142 26.447 1.00 73.50 98 ASP A N 1
ATOM 759 C CA . ASP A 1 98 ? -11.543 8.597 26.579 1.00 73.50 98 ASP A CA 1
ATOM 760 C C . ASP A 1 98 ? -11.753 9.218 25.182 1.00 73.50 98 ASP A C 1
ATOM 762 O O . ASP A 1 98 ? -10.930 8.961 24.296 1.00 73.50 98 ASP A O 1
ATOM 766 N N . PRO A 1 99 ? -12.807 10.029 24.961 1.00 73.38 99 PRO A N 1
ATOM 767 C CA . PRO A 1 99 ? -13.035 10.722 23.695 1.00 73.38 99 PRO A CA 1
ATOM 768 C C . PRO A 1 99 ? -11.802 11.459 23.163 1.00 73.38 99 PRO A C 1
ATOM 770 O O . PRO A 1 99 ? -11.570 11.446 21.956 1.00 73.38 99 PRO A O 1
ATOM 773 N N . ALA A 1 100 ? -10.975 12.035 24.044 1.00 75.44 100 ALA A N 1
ATOM 774 C CA . ALA A 1 100 ? -9.743 12.712 23.641 1.00 75.44 100 ALA A CA 1
ATOM 775 C C . ALA A 1 100 ? -8.702 11.739 23.053 1.00 75.44 100 ALA A C 1
ATOM 777 O O . ALA A 1 100 ? -7.999 12.073 22.103 1.00 75.44 100 ALA A O 1
ATOM 778 N N . ASN A 1 101 ? -8.621 10.516 23.583 1.00 77.50 101 ASN A N 1
ATOM 779 C CA . ASN A 1 101 ? -7.739 9.469 23.064 1.00 77.50 101 ASN A CA 1
ATOM 780 C C . ASN A 1 101 ? -8.282 8.895 21.743 1.00 77.50 101 ASN A C 1
ATOM 782 O O . ASN A 1 101 ? -7.522 8.693 20.800 1.00 77.50 101 ASN A O 1
ATOM 786 N N . ILE A 1 102 ? -9.601 8.700 21.635 1.00 76.12 102 ILE A N 1
ATOM 787 C CA . ILE A 1 102 ? -10.248 8.248 20.390 1.00 76.12 102 ILE A CA 1
ATOM 788 C C . ILE A 1 102 ? -10.018 9.265 19.264 1.00 76.12 102 ILE A C 1
ATOM 790 O O . ILE A 1 102 ? -9.686 8.876 18.146 1.00 76.12 102 ILE A O 1
ATOM 794 N N . GLU A 1 103 ? -10.141 10.562 19.551 1.00 79.06 103 GLU A N 1
ATOM 795 C CA . GLU A 1 103 ? -9.883 11.629 18.579 1.00 79.06 103 GLU A CA 1
ATOM 796 C C . GLU A 1 103 ? -8.419 11.635 18.109 1.00 79.06 103 GLU A C 1
ATOM 798 O O . GLU A 1 103 ? -8.158 11.718 16.908 1.00 79.06 103 GLU A O 1
ATOM 803 N N . GLN A 1 104 ? -7.463 11.460 19.026 1.00 79.62 104 GLN A N 1
ATOM 804 C CA . GLN A 1 104 ? -6.042 11.343 18.679 1.00 79.62 104 GLN A CA 1
ATOM 805 C C . GLN A 1 104 ? -5.742 10.093 17.840 1.00 79.62 104 GLN A C 1
ATOM 807 O O . GLN A 1 104 ? -4.973 10.163 16.882 1.00 79.62 104 GLN A O 1
ATOM 812 N N . GLN A 1 105 ? -6.361 8.953 18.159 1.00 77.25 105 GLN A N 1
ATOM 813 C CA . GLN A 1 105 ? -6.216 7.724 17.375 1.00 77.25 105 GLN A CA 1
ATOM 814 C C . GLN A 1 105 ? -6.825 7.867 15.976 1.00 77.25 105 GLN A C 1
ATOM 816 O O . GLN A 1 105 ? -6.204 7.449 15.000 1.00 77.25 105 GLN A O 1
ATOM 821 N N . LEU A 1 106 ? -7.998 8.499 15.860 1.00 80.88 106 LEU A N 1
ATOM 822 C CA . LEU A 1 106 ? -8.628 8.834 14.579 1.00 80.88 106 LEU A CA 1
ATOM 823 C C . LEU A 1 106 ? -7.720 9.722 13.725 1.00 80.88 106 LEU A C 1
ATOM 825 O O . LEU A 1 106 ? -7.541 9.451 12.539 1.00 80.88 106 LEU A O 1
ATOM 829 N N . ASP A 1 107 ? -7.145 10.770 14.314 1.00 85.75 107 ASP A N 1
ATOM 830 C CA . ASP A 1 107 ? -6.231 11.681 13.622 1.00 85.75 107 ASP A CA 1
ATOM 831 C C . ASP A 1 107 ? -4.964 10.958 13.138 1.00 85.75 107 ASP A C 1
ATOM 833 O O . ASP A 1 107 ? -4.555 11.112 11.986 1.00 85.75 107 ASP A O 1
ATOM 837 N N . LEU A 1 108 ? -4.379 10.100 13.977 1.00 83.12 108 LEU A N 1
ATOM 838 C CA . LEU A 1 108 ? -3.207 9.313 13.607 1.00 83.12 108 LEU A CA 1
ATOM 839 C C . LEU A 1 108 ? -3.505 8.322 12.474 1.00 83.12 108 LEU A C 1
ATOM 841 O O . LEU A 1 108 ? -2.734 8.245 11.518 1.00 83.12 108 LEU A O 1
ATOM 845 N N . VAL A 1 109 ? -4.623 7.590 12.547 1.00 82.75 109 VAL A N 1
ATOM 846 C CA . VAL A 1 109 ? -5.023 6.666 11.475 1.00 82.75 109 VAL A CA 1
ATOM 847 C C . VAL A 1 109 ? -5.236 7.430 10.173 1.00 82.75 109 VAL A C 1
ATOM 849 O O . VAL A 1 109 ? -4.674 7.036 9.155 1.00 82.75 109 VAL A O 1
ATOM 852 N N . LYS A 1 110 ? -5.957 8.558 10.202 1.00 87.19 110 LYS A N 1
ATOM 853 C CA . LYS A 1 110 ? -6.159 9.409 9.019 1.00 87.19 110 LYS A CA 1
ATOM 854 C C . LYS A 1 110 ? -4.840 9.853 8.401 1.00 87.19 110 LYS A C 1
ATOM 856 O O . LYS A 1 110 ? -4.686 9.778 7.189 1.00 87.19 110 LYS A O 1
ATOM 861 N N . LYS A 1 111 ? -3.863 10.256 9.216 1.00 89.12 111 LYS A N 1
ATOM 862 C CA . LYS A 1 111 ? -2.527 10.636 8.731 1.00 89.12 111 LYS A CA 1
ATOM 863 C C . LYS A 1 111 ? -1.798 9.462 8.073 1.00 89.12 111 LYS A C 1
ATOM 865 O O . LYS A 1 111 ? -1.273 9.625 6.980 1.00 89.12 111 LYS A O 1
ATOM 870 N N . ILE A 1 112 ? -1.831 8.272 8.677 1.00 86.69 112 ILE A N 1
ATOM 871 C CA . ILE A 1 112 ? -1.235 7.051 8.098 1.00 86.69 112 ILE A CA 1
ATOM 872 C C . ILE A 1 112 ? -1.959 6.618 6.808 1.00 86.69 112 ILE A C 1
ATOM 874 O O . ILE A 1 112 ? -1.362 6.006 5.925 1.00 86.69 112 ILE A O 1
ATOM 878 N N . ARG A 1 113 ? -3.265 6.873 6.678 1.00 88.06 113 ARG A N 1
ATOM 879 C CA . ARG A 1 113 ? -4.012 6.624 5.429 1.00 88.06 113 ARG A CA 1
ATOM 880 C C . ARG A 1 113 ? -3.748 7.682 4.374 1.00 88.06 113 ARG A C 1
ATOM 882 O O . ARG A 1 113 ? -3.690 7.341 3.196 1.00 88.06 113 ARG A O 1
ATOM 889 N N . GLN A 1 114 ? -3.502 8.922 4.784 1.00 92.19 114 GLN A N 1
ATOM 890 C CA . GLN A 1 114 ? -3.089 9.976 3.871 1.00 92.19 114 GLN A CA 1
ATOM 891 C C . GLN A 1 114 ? -1.715 9.687 3.264 1.00 92.19 114 GLN A C 1
ATOM 893 O O . GLN A 1 114 ? -1.578 9.785 2.053 1.00 92.19 114 GLN A O 1
ATOM 898 N N . THR A 1 115 ? -0.733 9.233 4.050 1.00 92.44 115 THR A N 1
ATOM 899 C CA . THR A 1 115 ? 0.580 8.861 3.488 1.00 92.44 115 THR A CA 1
ATOM 900 C C . THR A 1 115 ? 0.466 7.756 2.441 1.00 92.44 115 THR A C 1
ATOM 902 O O . THR A 1 115 ? 1.149 7.796 1.424 1.00 92.44 115 THR A O 1
ATOM 905 N N . ASP A 1 116 ? -0.442 6.800 2.638 1.00 91.56 116 ASP A N 1
ATOM 906 C CA . ASP A 1 116 ? -0.727 5.769 1.637 1.00 91.56 116 ASP A CA 1
ATOM 907 C C . ASP A 1 116 ? -1.423 6.325 0.389 1.00 91.56 116 ASP A C 1
ATOM 909 O O . ASP A 1 116 ? -1.080 5.915 -0.718 1.00 91.56 116 ASP A O 1
ATOM 913 N N . ARG A 1 117 ? -2.374 7.261 0.543 1.00 92.25 117 ARG A N 1
ATOM 914 C CA . ARG A 1 117 ? -2.998 7.970 -0.592 1.00 92.25 117 ARG A CA 1
ATOM 915 C C . ARG A 1 117 ? -1.970 8.717 -1.425 1.00 92.25 117 ARG A C 1
ATOM 917 O O . ARG A 1 117 ? -2.114 8.772 -2.640 1.00 92.25 117 ARG A O 1
ATOM 924 N N . ASP A 1 118 ? -0.959 9.270 -0.769 1.00 91.94 118 ASP A N 1
ATOM 925 C CA . ASP A 1 118 ? 0.100 10.014 -1.434 1.00 91.94 118 ASP A CA 1
ATOM 926 C C . ASP A 1 118 ? 1.107 9.050 -2.087 1.00 91.94 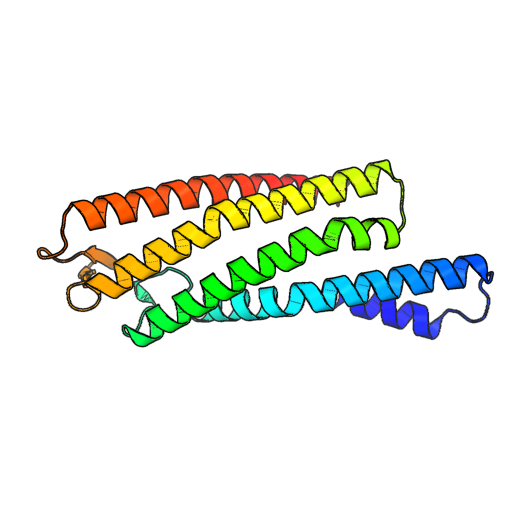118 ASP A C 1
ATOM 928 O O . ASP A 1 118 ? 1.550 9.281 -3.204 1.00 91.94 118 ASP A O 1
ATOM 932 N N . MET A 1 119 ? 1.432 7.922 -1.449 1.00 94.31 119 MET A N 1
ATOM 933 C CA . MET A 1 119 ? 2.462 6.993 -1.928 1.00 94.31 119 MET A CA 1
ATOM 934 C C . MET A 1 119 ? 1.975 6.018 -3.013 1.00 94.31 119 MET A C 1
ATOM 936 O O . MET A 1 119 ? 2.652 5.825 -4.025 1.00 94.31 119 MET A O 1
ATOM 940 N N . LEU A 1 120 ? 0.825 5.367 -2.815 1.00 95.50 120 LEU A N 1
ATOM 941 C CA . LEU A 1 120 ? 0.379 4.244 -3.653 1.00 95.50 120 LEU A CA 1
ATOM 942 C C . LEU A 1 120 ? 0.145 4.617 -5.132 1.00 95.50 120 LEU A C 1
ATOM 944 O O . LEU A 1 120 ? 0.519 3.821 -5.999 1.00 95.50 120 LEU A O 1
ATOM 948 N N . PRO A 1 121 ? -0.414 5.794 -5.481 1.00 96.06 121 PRO A N 1
ATOM 949 C CA . PRO A 1 121 ? -0.522 6.207 -6.878 1.00 96.06 121 PRO A CA 1
ATOM 950 C C . PRO A 1 121 ? 0.844 6.339 -7.554 1.00 96.06 121 PRO A C 1
ATOM 952 O O . PRO A 1 121 ? 1.012 5.882 -8.679 1.00 96.06 121 PRO A O 1
ATOM 955 N N . HIS A 1 122 ? 1.846 6.881 -6.859 1.00 96.62 122 HIS A N 1
ATOM 956 C CA . HIS A 1 122 ? 3.198 7.012 -7.404 1.00 96.62 122 HIS A CA 1
ATOM 957 C C . HIS A 1 122 ? 3.887 5.655 -7.568 1.00 96.62 122 HIS A C 1
ATOM 959 O O . HIS A 1 122 ? 4.507 5.413 -8.600 1.00 96.62 122 HIS A O 1
ATOM 965 N N . MET A 1 123 ? 3.685 4.724 -6.628 1.00 96.19 123 MET A N 1
ATOM 966 C CA . MET A 1 123 ? 4.130 3.333 -6.793 1.00 96.19 123 MET A CA 1
ATOM 967 C C . MET A 1 123 ? 3.552 2.703 -8.063 1.00 96.19 123 MET A C 1
ATOM 969 O O . MET A 1 123 ? 4.247 1.993 -8.789 1.00 96.19 123 MET A O 1
ATOM 973 N N . ARG A 1 124 ? 2.269 2.960 -8.336 1.00 96.94 124 ARG A N 1
ATOM 974 C CA . ARG A 1 124 ? 1.596 2.458 -9.533 1.00 96.94 124 ARG A CA 1
ATOM 975 C C . ARG A 1 124 ? 2.202 3.052 -10.803 1.00 96.94 124 ARG A C 1
ATOM 977 O O . ARG A 1 124 ? 2.465 2.295 -11.731 1.00 96.94 124 ARG A O 1
ATOM 984 N N . GLU A 1 125 ? 2.435 4.362 -10.848 1.00 96.44 125 GLU A N 1
ATOM 985 C CA . GLU A 1 125 ? 3.020 5.016 -12.028 1.00 96.44 125 GLU A CA 1
ATOM 986 C C . GLU A 1 125 ? 4.461 4.562 -12.294 1.00 96.44 125 GLU A C 1
ATOM 988 O O . GLU A 1 125 ? 4.804 4.262 -13.437 1.00 96.44 125 GLU A O 1
ATOM 993 N N . VAL A 1 126 ? 5.273 4.373 -11.247 1.00 94.06 126 VAL A N 1
ATOM 994 C CA . VAL A 1 126 ? 6.605 3.752 -11.362 1.00 94.06 126 VAL A CA 1
ATOM 995 C C . VAL A 1 126 ? 6.512 2.394 -12.063 1.00 94.06 126 VAL A C 1
ATOM 997 O O . VAL A 1 126 ? 7.221 2.148 -13.039 1.00 94.06 126 VAL A O 1
ATOM 1000 N N . LEU A 1 127 ? 5.595 1.525 -11.628 1.00 94.62 127 LEU A N 1
ATOM 1001 C CA . LEU A 1 127 ? 5.395 0.215 -12.254 1.00 94.62 127 LEU A CA 1
ATOM 1002 C C . LEU A 1 127 ? 4.886 0.319 -13.697 1.00 94.62 127 LEU A C 1
ATOM 1004 O O . LEU A 1 127 ? 5.264 -0.501 -14.530 1.00 94.62 127 LEU A O 1
ATOM 1008 N N . VAL A 1 128 ? 4.049 1.308 -14.020 1.00 95.19 128 VAL A N 1
ATOM 1009 C CA . VAL A 1 128 ? 3.577 1.545 -15.395 1.00 95.19 128 VAL A CA 1
ATOM 1010 C C . VAL A 1 128 ? 4.741 1.922 -16.314 1.00 95.19 128 VAL A C 1
ATOM 1012 O O . VAL A 1 128 ? 4.836 1.375 -17.415 1.00 95.19 128 VAL A O 1
ATOM 1015 N N . ILE A 1 129 ? 5.647 2.794 -15.863 1.00 92.50 129 ILE A N 1
ATOM 1016 C CA . ILE A 1 129 ? 6.843 3.177 -16.626 1.00 92.50 129 ILE A CA 1
ATOM 1017 C C . ILE A 1 129 ? 7.777 1.973 -16.795 1.00 92.50 129 ILE A C 1
ATOM 1019 O O . ILE A 1 129 ? 8.207 1.682 -17.912 1.00 92.50 129 ILE A O 1
ATOM 1023 N N . LEU A 1 130 ? 8.027 1.216 -15.720 1.00 91.12 130 LEU A N 1
ATOM 1024 C CA . LEU A 1 130 ? 8.831 -0.011 -15.779 1.00 91.12 130 LEU A CA 1
ATOM 1025 C C . LEU A 1 130 ? 8.235 -1.030 -16.754 1.00 91.12 130 LEU A C 1
ATOM 1027 O O . LEU A 1 130 ? 8.955 -1.611 -17.560 1.00 91.12 130 LEU A O 1
ATOM 1031 N N . LYS A 1 131 ? 6.910 -1.206 -16.742 1.00 92.44 131 LYS A N 1
ATOM 1032 C CA . LYS A 1 131 ? 6.208 -2.093 -17.674 1.00 92.44 131 LYS A CA 1
ATOM 1033 C C . LYS A 1 131 ? 6.388 -1.646 -19.125 1.00 92.44 131 LYS A C 1
ATOM 1035 O O . LYS A 1 131 ? 6.674 -2.473 -19.986 1.00 92.44 131 LYS A O 1
ATOM 1040 N N . LYS A 1 132 ? 6.214 -0.346 -19.393 1.00 91.12 132 LYS A N 1
ATOM 1041 C CA . LYS A 1 132 ? 6.322 0.255 -20.734 1.00 91.12 132 LYS A CA 1
ATOM 1042 C C . LYS A 1 132 ? 7.690 -0.008 -21.366 1.00 91.12 132 LYS A C 1
ATOM 1044 O O . LYS A 1 132 ? 7.757 -0.256 -22.567 1.00 91.12 132 LYS A O 1
ATOM 1049 N N . HIS A 1 133 ? 8.744 0.013 -20.552 1.00 89.44 133 HIS A N 1
ATOM 1050 C CA . HIS A 1 133 ? 10.132 -0.072 -21.010 1.00 89.44 133 HIS A CA 1
ATOM 1051 C C . HIS A 1 133 ? 10.822 -1.397 -20.696 1.00 89.44 133 HIS A C 1
ATOM 1053 O O . HIS A 1 133 ? 11.994 -1.556 -21.016 1.00 89.44 133 HIS A O 1
ATOM 1059 N N . TRP A 1 134 ? 10.101 -2.382 -20.154 1.00 85.25 134 TRP A N 1
ATOM 1060 C CA . TRP A 1 134 ? 10.679 -3.645 -19.689 1.00 85.25 134 TRP A CA 1
ATOM 1061 C C . TRP A 1 134 ? 11.574 -4.336 -20.726 1.00 85.25 134 TRP A C 1
ATOM 1063 O O . TRP A 1 134 ? 12.661 -4.799 -20.403 1.00 85.25 134 TRP A O 1
ATOM 1073 N N . ALA A 1 135 ? 11.143 -4.371 -21.991 1.00 78.88 135 ALA A N 1
ATOM 1074 C CA . ALA A 1 135 ? 11.872 -5.042 -23.069 1.00 78.88 135 ALA A CA 1
ATOM 1075 C C . ALA A 1 135 ? 13.218 -4.385 -23.436 1.00 78.88 135 ALA A C 1
ATOM 1077 O O . ALA A 1 135 ? 14.011 -5.003 -24.144 1.00 78.88 135 ALA A O 1
ATOM 1078 N N . ILE A 1 136 ? 13.449 -3.145 -22.998 1.00 77.31 136 ILE A N 1
ATOM 1079 C CA . ILE A 1 136 ? 14.653 -2.349 -23.277 1.00 77.31 136 ILE A CA 1
ATOM 1080 C C . ILE A 1 136 ? 15.371 -1.902 -21.996 1.00 77.31 136 ILE A C 1
ATOM 1082 O O . ILE A 1 136 ? 16.329 -1.136 -22.062 1.00 77.31 136 ILE A O 1
ATOM 1086 N N . SER A 1 137 ? 14.914 -2.360 -20.832 1.00 72.81 137 SER A N 1
ATOM 1087 C CA . SER A 1 137 ? 15.572 -2.141 -19.548 1.00 72.81 137 SER A CA 1
ATOM 1088 C C . SER A 1 137 ? 16.547 -3.277 -19.257 1.00 72.81 137 SER A C 1
ATOM 1090 O O . SER A 1 137 ? 16.248 -4.444 -19.507 1.00 72.81 137 SER A O 1
ATOM 1092 N N . GLU A 1 138 ? 17.705 -2.944 -18.691 1.00 67.12 138 GLU A N 1
ATOM 1093 C CA . GLU A 1 138 ? 18.732 -3.921 -18.334 1.00 67.12 138 GLU A CA 1
ATOM 1094 C C . GLU A 1 138 ? 19.217 -3.686 -16.899 1.00 67.12 138 GLU A C 1
ATOM 1096 O O . GLU A 1 138 ? 19.283 -2.556 -16.406 1.00 67.12 138 GLU A O 1
ATOM 1101 N N . MET A 1 139 ? 19.568 -4.777 -16.219 1.00 66.06 139 MET A N 1
ATOM 1102 C CA . MET A 1 139 ? 20.326 -4.712 -14.972 1.00 66.06 139 MET A CA 1
ATOM 1103 C C . MET A 1 139 ? 21.800 -4.503 -15.322 1.00 66.06 139 MET A C 1
ATOM 1105 O O . MET A 1 139 ? 22.378 -5.303 -16.060 1.00 66.06 139 MET A O 1
ATOM 1109 N N . GLY A 1 140 ? 22.400 -3.424 -14.817 1.00 60.34 140 GLY A N 1
ATOM 1110 C CA . GLY A 1 140 ? 23.826 -3.152 -14.989 1.00 60.34 140 GLY A CA 1
ATOM 1111 C C . GLY A 1 140 ? 24.713 -4.068 -14.137 1.00 60.34 140 GLY A C 1
ATOM 1112 O O . GLY A 1 140 ? 24.231 -4.789 -13.268 1.00 60.34 140 GLY A O 1
ATOM 1113 N N . GLU A 1 141 ? 26.031 -4.004 -14.354 1.00 62.97 141 GLU A N 1
ATOM 1114 C CA . GLU A 1 141 ? 27.027 -4.839 -13.649 1.00 62.97 141 GLU A CA 1
ATOM 1115 C C . GLU A 1 141 ? 27.061 -4.629 -12.117 1.00 62.97 141 GLU A C 1
ATOM 1117 O O . GLU A 1 141 ? 27.541 -5.503 -11.399 1.00 62.97 141 GLU A O 1
ATOM 1122 N N . ASP A 1 142 ? 26.516 -3.513 -11.620 1.00 70.50 142 ASP A N 1
ATOM 1123 C CA . ASP A 1 142 ? 26.487 -3.136 -10.197 1.00 70.50 142 ASP A CA 1
ATOM 1124 C C . ASP A 1 142 ? 25.132 -3.425 -9.508 1.00 70.50 142 ASP A C 1
ATOM 1126 O O . ASP A 1 142 ? 24.794 -2.775 -8.519 1.00 70.50 142 ASP A O 1
ATOM 1130 N N . ASP A 1 143 ? 24.309 -4.329 -10.056 1.00 60.97 143 ASP A N 1
ATOM 1131 C CA . ASP A 1 143 ? 22.914 -4.568 -9.627 1.00 60.97 143 ASP A CA 1
ATOM 1132 C C . ASP A 1 143 ? 22.036 -3.295 -9.653 1.00 60.97 143 ASP A C 1
ATOM 1134 O O . ASP A 1 143 ? 20.967 -3.218 -9.045 1.00 60.97 143 ASP A O 1
ATOM 1138 N N . MET A 1 144 ? 22.481 -2.276 -10.387 1.00 61.44 144 MET A N 1
ATOM 1139 C CA . MET A 1 144 ? 21.769 -1.022 -10.585 1.00 61.44 144 MET A CA 1
ATOM 1140 C C . MET A 1 144 ? 20.848 -1.157 -11.797 1.00 61.44 144 MET A C 1
ATOM 1142 O O . MET A 1 144 ? 21.281 -1.539 -12.887 1.00 61.44 144 MET A O 1
ATOM 1146 N N . PHE A 1 145 ? 19.570 -0.836 -11.607 1.00 67.81 145 PHE A N 1
ATOM 1147 C CA . PHE A 1 145 ? 18.610 -0.775 -12.701 1.00 67.81 145 PHE A CA 1
ATOM 1148 C C . PHE A 1 145 ? 18.886 0.453 -13.572 1.00 67.81 145 PHE A C 1
ATOM 1150 O O . PHE A 1 145 ? 18.912 1.578 -13.066 1.00 67.81 145 PHE A O 1
ATOM 1157 N N . TYR A 1 146 ? 19.043 0.241 -14.879 1.00 69.44 146 TYR A N 1
ATOM 1158 C CA . TYR A 1 146 ? 19.148 1.322 -15.851 1.00 69.44 146 TYR A CA 1
ATOM 1159 C C . TYR A 1 146 ? 18.075 1.172 -16.926 1.00 69.44 146 TYR A C 1
ATOM 1161 O O . TYR A 1 146 ? 17.846 0.098 -17.488 1.00 69.44 146 TYR A O 1
ATOM 1169 N N . PHE A 1 147 ? 17.433 2.290 -17.249 1.00 74.00 147 PHE A N 1
ATOM 1170 C CA . PHE A 1 147 ? 16.695 2.403 -18.496 1.00 74.00 147 PHE A CA 1
ATOM 1171 C C . PHE A 1 147 ? 17.691 2.350 -19.662 1.00 74.00 147 PHE A C 1
ATOM 1173 O O . PHE A 1 147 ? 18.712 3.041 -19.635 1.00 74.00 147 PHE A O 1
ATOM 1180 N N . GLY A 1 148 ? 17.426 1.507 -20.663 1.00 70.06 148 GLY A N 1
ATOM 1181 C CA . GLY A 1 148 ? 18.260 1.440 -21.860 1.00 70.06 148 GLY A CA 1
ATOM 1182 C C . GLY A 1 148 ? 18.205 2.731 -22.679 1.00 70.06 148 GLY A C 1
ATOM 1183 O O . GLY A 1 148 ? 17.330 3.575 -22.494 1.00 70.06 148 GLY A O 1
ATOM 1184 N N . TYR A 1 149 ? 19.133 2.866 -23.630 1.00 66.12 149 TYR A N 1
ATOM 1185 C CA . TYR A 1 149 ? 19.324 4.082 -24.436 1.00 66.12 149 TYR A CA 1
ATOM 1186 C C . TYR A 1 149 ? 18.099 4.531 -25.256 1.00 66.12 149 TYR A C 1
ATOM 1188 O O . TYR A 1 149 ? 18.070 5.673 -25.707 1.00 66.12 149 TYR A O 1
ATOM 1196 N N . ASP A 1 150 ? 17.112 3.655 -25.455 1.00 79.50 150 ASP A N 1
ATOM 1197 C CA . ASP A 1 150 ? 15.910 3.932 -26.249 1.00 79.50 150 ASP A CA 1
ATOM 1198 C C . ASP A 1 150 ? 14.716 4.432 -25.407 1.00 79.50 150 ASP A C 1
ATOM 1200 O O . ASP A 1 150 ? 13.640 4.689 -25.954 1.00 79.50 150 ASP A O 1
ATOM 1204 N N . VAL A 1 151 ? 14.877 4.581 -24.086 1.00 82.38 151 VAL A N 1
ATOM 1205 C CA . VAL A 1 151 ? 13.839 5.147 -23.214 1.00 82.38 151 VAL A CA 1
ATOM 1206 C C . VAL A 1 151 ? 13.818 6.675 -23.356 1.00 82.38 151 VAL A C 1
ATOM 1208 O O . VAL A 1 151 ? 14.860 7.307 -23.194 1.00 82.38 151 VAL A O 1
ATOM 1211 N N . PRO A 1 152 ? 12.659 7.301 -23.644 1.00 88.75 152 PRO A N 1
ATOM 1212 C CA . PRO A 1 152 ? 12.557 8.755 -23.729 1.00 88.75 152 PRO A CA 1
ATOM 1213 C C . PRO A 1 152 ? 12.926 9.442 -22.409 1.00 88.75 152 PRO A C 1
ATOM 1215 O O . PRO A 1 152 ? 12.433 9.037 -21.357 1.00 88.75 152 PRO A O 1
ATOM 1218 N N . ASP A 1 153 ? 13.695 10.534 -22.478 1.00 88.06 153 ASP A N 1
ATOM 1219 C CA . ASP A 1 153 ? 14.088 11.336 -21.305 1.00 88.06 153 ASP A CA 1
ATOM 1220 C C . ASP A 1 153 ? 12.878 11.743 -20.441 1.00 88.06 153 ASP A C 1
ATOM 1222 O O . ASP A 1 153 ? 12.951 11.689 -19.218 1.00 88.06 153 ASP A O 1
ATOM 1226 N N . GLU A 1 154 ? 11.737 12.059 -21.066 1.00 90.56 154 GLU A N 1
ATOM 1227 C CA . GLU A 1 154 ? 10.480 12.400 -20.378 1.00 90.56 154 GLU A CA 1
ATOM 1228 C C . GLU A 1 154 ? 10.000 11.280 -19.438 1.00 90.56 154 GLU A C 1
ATOM 1230 O O . GLU A 1 154 ? 9.585 11.549 -18.315 1.00 90.56 154 GLU A O 1
ATOM 1235 N N . ASP A 1 155 ? 10.091 10.013 -19.855 1.00 89.94 155 ASP A N 1
ATOM 1236 C CA . ASP A 1 155 ? 9.677 8.887 -19.010 1.00 89.94 155 ASP A CA 1
ATOM 1237 C C . ASP A 1 155 ? 10.678 8.643 -17.863 1.00 89.94 155 ASP A C 1
ATOM 1239 O O . ASP A 1 155 ? 10.281 8.207 -16.781 1.00 89.94 155 ASP A O 1
ATOM 1243 N N . ILE A 1 156 ? 11.967 8.937 -18.075 1.00 88.56 156 ILE A N 1
ATOM 1244 C CA . ILE A 1 156 ? 13.007 8.851 -17.035 1.00 88.56 156 ILE A CA 1
ATOM 1245 C C . ILE A 1 156 ? 12.799 9.952 -15.988 1.00 88.56 156 ILE A C 1
ATOM 1247 O O . ILE A 1 156 ? 12.879 9.690 -14.787 1.00 88.56 156 ILE A O 1
ATOM 1251 N N . GLU A 1 157 ? 12.516 11.180 -16.427 1.00 91.50 157 GLU A N 1
ATOM 1252 C CA . GLU A 1 157 ? 12.186 12.304 -15.548 1.00 91.50 157 GLU A CA 1
ATOM 1253 C C . GLU A 1 157 ? 10.934 12.001 -14.715 1.00 91.50 157 GLU A C 1
ATOM 1255 O O . GLU A 1 157 ? 10.983 12.122 -13.490 1.00 91.50 157 GLU A O 1
ATOM 1260 N N . LEU A 1 158 ? 9.863 11.506 -15.346 1.00 92.69 158 LEU A N 1
ATOM 1261 C CA . LEU A 1 158 ? 8.633 11.098 -14.656 1.00 92.69 158 LEU A CA 1
ATOM 1262 C C . LEU A 1 158 ? 8.870 9.971 -13.642 1.00 92.69 158 LEU A C 1
ATOM 1264 O O . LEU A 1 158 ? 8.331 10.004 -12.535 1.00 92.69 158 LEU A O 1
ATOM 1268 N N . TYR A 1 159 ? 9.692 8.976 -13.990 1.00 91.38 159 TYR A N 1
ATOM 1269 C CA . TYR A 1 159 ? 10.067 7.914 -13.058 1.00 91.38 159 TYR A CA 1
ATOM 1270 C C . TYR A 1 159 ? 10.742 8.492 -11.809 1.00 91.38 159 TYR A C 1
ATOM 1272 O O . TYR A 1 159 ? 10.343 8.176 -10.686 1.00 91.38 159 TYR A O 1
ATOM 1280 N N . ASN A 1 160 ? 11.738 9.362 -11.998 1.00 90.31 160 ASN A N 1
ATOM 1281 C CA . ASN A 1 160 ? 12.472 9.973 -10.894 1.00 90.31 160 ASN A CA 1
ATOM 1282 C C . ASN A 1 160 ? 11.566 10.862 -10.032 1.00 90.31 160 ASN A C 1
ATOM 1284 O O . ASN A 1 160 ? 11.626 10.769 -8.808 1.00 90.31 160 ASN A O 1
ATOM 1288 N N . GLU A 1 161 ? 10.681 11.651 -10.647 1.00 94.31 161 GLU A N 1
ATOM 1289 C CA . GLU A 1 161 ? 9.698 12.474 -9.935 1.00 94.31 161 GLU A CA 1
ATOM 1290 C C . GLU A 1 161 ? 8.806 11.616 -9.024 1.00 94.31 161 GLU A C 1
ATOM 1292 O O . GLU A 1 161 ? 8.627 11.922 -7.843 1.00 94.31 161 GLU A O 1
ATOM 1297 N N . HIS A 1 162 ? 8.283 10.496 -9.529 1.00 95.31 162 HIS A N 1
ATOM 1298 C CA . HIS A 1 162 ? 7.454 9.607 -8.719 1.00 95.31 162 HIS A CA 1
ATOM 1299 C C . HIS A 1 162 ? 8.228 8.939 -7.578 1.00 95.31 162 HIS A C 1
ATOM 1301 O O . HIS A 1 162 ? 7.690 8.825 -6.474 1.00 95.31 162 HIS A O 1
ATOM 1307 N N . ILE A 1 163 ? 9.490 8.554 -7.793 1.00 91.88 163 ILE A N 1
ATOM 1308 C CA . ILE A 1 163 ? 10.358 8.039 -6.723 1.00 91.88 163 ILE A CA 1
ATOM 1309 C C . ILE A 1 163 ? 10.604 9.110 -5.649 1.00 91.88 163 ILE A C 1
ATOM 1311 O O . ILE A 1 163 ? 10.544 8.812 -4.454 1.00 91.88 163 ILE A O 1
ATOM 1315 N N . GLU A 1 164 ? 10.842 10.365 -6.034 1.00 92.81 164 GLU A N 1
ATOM 1316 C CA . GLU A 1 164 ? 11.015 11.471 -5.086 1.00 92.81 164 GLU A CA 1
ATOM 1317 C C . GLU A 1 164 ? 9.754 11.713 -4.247 1.00 92.81 164 GLU A C 1
ATOM 1319 O O . GLU A 1 164 ? 9.837 11.793 -3.017 1.00 92.81 164 GLU A O 1
ATOM 1324 N N . LEU A 1 165 ? 8.581 11.760 -4.882 1.00 92.50 165 LEU A N 1
ATOM 1325 C CA . LEU A 1 165 ? 7.299 11.939 -4.193 1.00 92.50 165 LEU A CA 1
ATOM 1326 C C . LEU A 1 165 ? 7.007 10.786 -3.223 1.00 92.50 165 LEU A C 1
ATOM 1328 O O . LEU A 1 165 ? 6.580 11.016 -2.088 1.00 92.50 165 LEU A O 1
ATOM 1332 N N . MET A 1 166 ? 7.315 9.551 -3.622 1.00 93.38 166 MET A N 1
ATOM 1333 C CA . MET A 1 166 ? 7.237 8.395 -2.732 1.00 93.38 166 MET A CA 1
ATOM 1334 C C . MET A 1 166 ? 8.156 8.525 -1.516 1.00 93.38 166 MET A C 1
ATOM 1336 O O . MET A 1 166 ? 7.733 8.227 -0.400 1.00 93.38 166 MET A O 1
ATOM 1340 N N . ASN A 1 167 ? 9.397 8.981 -1.703 1.00 90.62 167 ASN A N 1
ATOM 1341 C CA . ASN A 1 167 ? 10.343 9.156 -0.600 1.00 90.62 167 ASN A CA 1
ATOM 1342 C C . ASN A 1 167 ? 9.844 10.195 0.415 1.00 90.62 167 ASN A C 1
ATOM 1344 O O . ASN A 1 167 ? 10.004 10.004 1.621 1.00 90.62 167 ASN A O 1
ATOM 1348 N N . VAL A 1 168 ? 9.191 11.266 -0.050 1.00 92.12 168 VAL A N 1
ATOM 1349 C CA . VAL A 1 168 ? 8.546 12.253 0.830 1.00 92.12 168 VAL A CA 1
ATOM 1350 C C . VAL A 1 168 ? 7.442 11.607 1.669 1.00 92.12 168 VAL A C 1
ATOM 1352 O O . VAL A 1 168 ? 7.433 11.770 2.892 1.00 92.12 168 VAL A O 1
ATOM 1355 N N . ALA A 1 169 ? 6.552 10.834 1.042 1.00 89.19 169 ALA A N 1
ATOM 1356 C CA . ALA A 1 169 ? 5.477 10.136 1.747 1.00 89.19 169 ALA A CA 1
ATOM 1357 C C . ALA A 1 169 ? 6.015 9.091 2.746 1.00 89.19 169 ALA A C 1
ATOM 1359 O O . ALA A 1 169 ? 5.538 9.013 3.880 1.00 89.19 169 ALA A O 1
ATOM 1360 N N . ALA A 1 170 ? 7.058 8.345 2.371 1.00 88.88 170 ALA A N 1
ATOM 1361 C CA . ALA A 1 170 ? 7.694 7.343 3.223 1.00 88.88 170 ALA A CA 1
ATOM 1362 C C . ALA A 1 170 ? 8.331 7.957 4.484 1.00 88.88 170 ALA A C 1
ATOM 1364 O O . ALA A 1 170 ? 8.179 7.413 5.580 1.00 88.88 170 ALA A O 1
ATOM 1365 N N . MET A 1 171 ? 8.988 9.118 4.362 1.00 90.56 171 MET A N 1
ATOM 1366 C CA . MET A 1 171 ? 9.535 9.842 5.518 1.00 90.56 171 MET A CA 1
ATOM 1367 C C . MET A 1 171 ? 8.439 10.281 6.496 1.00 90.56 171 MET A C 1
ATOM 1369 O O . MET A 1 171 ? 8.612 10.173 7.715 1.00 90.56 171 MET A O 1
ATOM 1373 N N . GLU A 1 172 ? 7.302 10.760 5.984 1.00 91.25 172 GLU A N 1
ATOM 1374 C CA . GLU A 1 172 ? 6.163 11.119 6.831 1.00 91.25 172 GLU A CA 1
ATOM 1375 C C . GLU A 1 172 ? 5.569 9.878 7.511 1.00 91.25 172 GLU A C 1
ATOM 1377 O O . GLU A 1 172 ? 5.279 9.909 8.708 1.00 91.25 172 GLU A O 1
ATOM 1382 N N . GLN A 1 173 ? 5.477 8.753 6.802 1.00 86.69 173 GLN A N 1
ATOM 1383 C CA . GLN A 1 173 ? 5.000 7.493 7.370 1.00 86.69 173 GLN A CA 1
ATOM 1384 C C . GLN A 1 173 ? 5.916 6.985 8.498 1.00 86.69 173 GL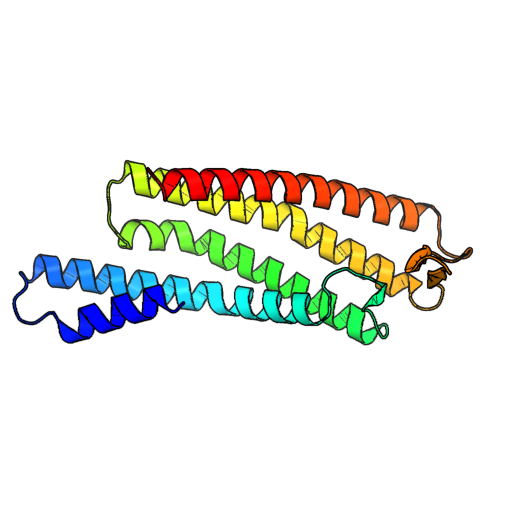N A C 1
ATOM 1386 O O . GLN A 1 173 ? 5.419 6.593 9.556 1.00 86.69 173 GLN A O 1
ATOM 1391 N N . GLU A 1 174 ? 7.241 7.078 8.347 1.00 89.25 174 GLU A N 1
ATOM 1392 C CA . GLU A 1 174 ? 8.206 6.761 9.413 1.00 89.25 174 GLU A CA 1
ATOM 1393 C C . GLU A 1 174 ? 8.036 7.693 10.629 1.00 89.25 174 GLU A C 1
ATOM 1395 O O . GLU A 1 174 ? 8.072 7.260 11.787 1.00 89.25 174 GLU A O 1
ATOM 1400 N N . ARG A 1 175 ? 7.816 8.993 10.389 1.00 90.56 175 ARG A N 1
ATOM 1401 C CA . ARG A 1 175 ? 7.552 9.975 11.451 1.00 90.56 175 ARG A CA 1
ATOM 1402 C C . ARG A 1 175 ? 6.280 9.631 12.232 1.00 90.56 175 ARG A C 1
ATOM 1404 O O . ARG A 1 175 ? 6.297 9.681 13.462 1.00 90.56 175 ARG A O 1
ATOM 1411 N N . LEU A 1 176 ? 5.202 9.262 11.541 1.00 87.44 176 LEU A N 1
ATOM 1412 C CA . LEU A 1 176 ? 3.928 8.880 12.156 1.00 87.44 176 LEU A CA 1
ATOM 1413 C C . LEU A 1 176 ? 4.031 7.569 12.945 1.00 87.44 176 LEU A C 1
ATOM 1415 O O . LEU A 1 176 ? 3.486 7.482 14.043 1.00 87.44 176 LEU A O 1
ATOM 1419 N N . GLN A 1 177 ? 4.772 6.577 12.443 1.00 83.81 177 GLN A N 1
ATOM 1420 C CA . GLN A 1 177 ? 5.021 5.326 13.170 1.00 83.81 177 GLN A CA 1
ATOM 1421 C C . GLN A 1 177 ? 5.789 5.561 14.479 1.00 83.81 177 GLN A C 1
ATOM 1423 O O . GLN A 1 177 ? 5.461 4.956 15.500 1.00 83.81 177 GLN A O 1
ATOM 1428 N N . ARG A 1 178 ? 6.769 6.477 14.490 1.00 85.38 178 ARG A N 1
ATOM 1429 C CA . ARG A 1 178 ? 7.462 6.876 15.730 1.00 85.38 178 ARG A CA 1
ATOM 1430 C C . ARG A 1 178 ? 6.508 7.499 16.747 1.00 85.38 178 ARG A C 1
ATOM 1432 O O . ARG A 1 178 ? 6.490 7.062 17.894 1.00 85.38 178 ARG A O 1
ATOM 1439 N N . LEU A 1 179 ? 5.669 8.442 16.313 1.00 82.00 179 LEU A N 1
ATOM 1440 C CA . LEU A 1 179 ? 4.650 9.047 17.180 1.00 82.00 179 LEU A CA 1
ATOM 1441 C C . LEU A 1 179 ? 3.684 8.001 17.748 1.00 82.00 179 LEU A C 1
ATOM 1443 O O . LEU A 1 179 ? 3.331 8.056 18.923 1.00 82.00 179 LEU A O 1
ATOM 1447 N N . GLN A 1 180 ? 3.287 7.016 16.939 1.00 78.25 180 GLN A N 1
ATOM 1448 C CA . GLN A 1 180 ? 2.433 5.924 17.396 1.00 78.25 180 GLN A CA 1
ATOM 1449 C C . GLN A 1 180 ? 3.085 5.106 18.519 1.00 78.25 180 GLN A C 1
ATOM 1451 O O . GLN A 1 180 ? 2.419 4.758 19.493 1.00 78.25 180 GLN A O 1
ATOM 1456 N N . LEU A 1 181 ? 4.377 4.790 18.393 1.00 78.69 181 LEU A N 1
ATOM 1457 C CA . LEU A 1 181 ? 5.114 4.030 19.405 1.00 78.69 181 LEU A CA 1
ATOM 1458 C C . LEU A 1 181 ? 5.237 4.802 20.724 1.00 78.69 181 LEU A C 1
ATOM 1460 O O . LEU A 1 181 ? 5.044 4.208 21.784 1.00 78.69 181 LEU A O 1
ATOM 1464 N N . GLU A 1 182 ? 5.487 6.111 20.657 1.00 79.69 182 GLU A N 1
ATOM 1465 C CA . GLU A 1 182 ? 5.540 6.999 21.828 1.00 79.69 182 GLU A CA 1
ATOM 1466 C C . GLU A 1 182 ? 4.192 7.069 22.561 1.00 79.69 182 GLU A C 1
ATOM 1468 O O . GLU A 1 182 ? 4.152 7.089 23.786 1.00 79.69 182 GLU A O 1
ATOM 1473 N N . MET A 1 183 ? 3.069 7.029 21.836 1.00 69.81 183 MET A N 1
ATOM 1474 C CA . MET A 1 183 ? 1.736 6.987 22.452 1.00 69.81 183 MET A CA 1
ATOM 1475 C C . MET A 1 183 ? 1.421 5.648 23.141 1.00 69.81 183 MET A C 1
ATOM 1477 O O . MET A 1 183 ? 0.598 5.604 24.054 1.00 69.81 183 MET A O 1
ATOM 1481 N N . ILE A 1 184 ? 2.035 4.546 22.695 1.00 66.25 184 ILE A N 1
ATOM 1482 C CA . ILE A 1 184 ? 1.806 3.194 23.235 1.00 66.25 184 ILE A CA 1
ATOM 1483 C C . ILE A 1 184 ? 2.715 2.902 24.443 1.00 66.25 184 ILE A C 1
ATOM 1485 O O . ILE A 1 184 ? 2.354 2.076 25.285 1.00 66.25 184 ILE A O 1
ATOM 1489 N N . GLN A 1 185 ? 3.873 3.560 24.543 1.00 49.41 185 GLN A N 1
ATOM 1490 C CA . GLN A 1 185 ? 4.828 3.413 25.645 1.00 49.41 185 GLN A CA 1
ATOM 1491 C C . GLN A 1 185 ? 4.920 4.709 26.474 1.00 49.41 185 GLN A C 1
ATOM 1493 O O . GLN A 1 185 ? 5.791 5.531 26.192 1.00 49.41 185 GLN A O 1
ATOM 1498 N N . PRO A 1 186 ? 4.042 4.912 27.475 1.00 46.50 186 PRO A N 1
ATOM 1499 C CA . PRO A 1 186 ? 4.198 6.002 28.438 1.00 46.50 186 PRO A CA 1
ATOM 1500 C C . PRO A 1 186 ? 5.378 5.785 29.397 1.00 46.50 186 PRO A C 1
ATOM 1502 O O . PRO A 1 186 ? 5.664 4.615 29.753 1.00 46.50 186 PRO A O 1
#

Radius of gyration: 21.31 Å; chains: 1; bounding box: 53×30×62 Å

Secondary structure (DSSP, 8-state):
-HHHHHHHHHHHHH-TTS-HHHHHHHHHHHHHHHHHHHHHHHHHHHHHHHHHTTTT-GGG--SHHHHHHHHHHHHHHHHHHHHHHHHHHHHGGGG-S-HHHHHHHHHHHHHHHHHHHHHHHHHHHHHHHHHHHGGGEEE-TTS-EEE-TTS-HHHHHHHHHHHHHHHHHHHHHHHHHHHHHHHH--

Sequence (186 aa):
TERVDKLVDAYENSSEDLPEELKAQMADQVEALKEIKSLARPYEIAYNAFTQLGGLDPATMKDEADIQQRIDLVSTLIVENELIDAAFPEILPRLGGDPANIEQQLDLVKKIRQTDRDMLPHMREVLVILKKHWAISEMGEDDMFYFGYDVPDEDIELYNEHIELMNVAAMEQERLQRLQLEMIQP

Foldseek 3Di:
DVVLVVLLVCLVVPPPPDDPVVNVLSVLLNVLSVVLCVLCVQLVVLVVVCVVCVNLQPLSADALVSLVSNLVSLVSNLVSLVVNLVCLVPSLVSNDDDPVVSVVVNVLSVQLSVLSNQQSVLSNLLSVLCSVQVVQWDQDPVSDTDRHPPRDPVSVVSNVVSVVSNVVSVVSNVVSVVVVVVVVPD